Protein AF-A0A925AWD4-F1 (afdb_monomer_lite)

Sequence (273 aa):
MSVTLLASCVSRAAPPIGSGDPASQNVGNAQSVSSEDERYYNRALRLRERILDHATWMDSDSLACDPGALRIFSTDSASAARDSAAYDANALERLVIVRGVDNSLDSPQAHELFRLVLAWEADAARPSWDVKKDGAQRKAIAAGLSGKFMNPETRKCESLAPFDTIYAVLPPLTDFVAPRFANVTFVLAYGEEGLSRMRDAFFARTADSPASSLNYVRIRAAVVWRDLAVIAVNRPIDSRVAVSGQKSAGGAAYIFRYVRGEWRLLTITRTWG

Foldseek 3Di:
DDDDDDDDDDDDDDDDDDDDDPDDDDDPPPVVVVVVVVVLVVLLVVLLVLLQVQWDWDAPPPWVLFGWTAIDRPPPDDPVSVVSSLVSVVVNLVSLCVQFVPPDCQDPVNLQVVQQLQCQLVVNDFFWADHDVPDDIITHRDHHQQGWGQDPVVRDTHGNDHDLEAEEEDADYDPRDHDDDPRHHYDYAHPPVRVVVVVVVVCVVCVVPQPDKDWHKYFPDWTDDDQKIKTKIWTAIDGNDPDPDDGTSWIWIWMWGHDPNGIHTSDTSDITD

Structure (mmCIF, N/CA/C/O backbone):
data_AF-A0A925AWD4-F1
#
_entry.id   AF-A0A925AWD4-F1
#
loop_
_atom_site.group_PDB
_atom_site.id
_atom_site.type_symbol
_atom_site.label_atom_id
_atom_site.label_alt_id
_atom_site.label_comp_id
_atom_site.label_asym_id
_atom_site.label_entity_id
_atom_site.label_seq_id
_atom_site.pdbx_PDB_ins_code
_atom_site.Cartn_x
_atom_site.Cartn_y
_atom_site.Cartn_z
_atom_site.occupancy
_atom_site.B_iso_or_equiv
_atom_site.auth_seq_id
_atom_site.auth_comp_id
_atom_site.auth_asym_id
_atom_site.auth_atom_id
_atom_site.pdbx_PDB_model_num
ATOM 1 N N . MET A 1 1 ? -58.316 -76.972 21.907 1.00 33.53 1 MET A N 1
ATOM 2 C CA . MET A 1 1 ? -57.219 -77.943 22.106 1.00 33.53 1 MET A CA 1
ATOM 3 C C . MET A 1 1 ? -55.979 -77.115 22.429 1.00 33.53 1 MET A C 1
ATOM 5 O O . MET A 1 1 ? -55.604 -76.323 21.583 1.00 33.53 1 MET A O 1
ATOM 9 N N . SER A 1 2 ? -55.606 -76.957 23.705 1.00 32.62 2 SER A N 1
ATOM 10 C CA . SER A 1 2 ? -54.739 -77.864 24.504 1.00 32.62 2 SER A CA 1
ATOM 11 C C . SER A 1 2 ? -53.249 -77.513 24.308 1.00 32.62 2 SER A C 1
ATOM 13 O O . SER A 1 2 ? -52.845 -77.417 23.160 1.00 32.62 2 SER A O 1
ATOM 15 N N . VAL A 1 3 ? -52.377 -77.322 25.316 1.00 30.81 3 VAL A N 1
ATOM 16 C CA . VAL A 1 3 ? -52.473 -77.372 26.801 1.00 30.81 3 VAL A CA 1
ATOM 17 C C . VAL A 1 3 ? -51.409 -76.428 27.441 1.00 30.81 3 VAL A C 1
ATOM 19 O O . VAL A 1 3 ? -50.463 -76.014 26.779 1.00 30.81 3 VAL A O 1
ATOM 22 N N . THR A 1 4 ? -51.607 -76.079 28.719 1.00 35.12 4 THR A N 1
ATOM 23 C CA . THR A 1 4 ? -50.910 -75.103 29.600 1.00 35.12 4 THR A CA 1
ATOM 24 C C . THR A 1 4 ? -49.559 -75.544 30.212 1.00 35.12 4 THR A C 1
ATOM 26 O O . THR A 1 4 ? -49.392 -76.737 30.432 1.00 35.12 4 THR A O 1
ATOM 29 N N . LEU A 1 5 ? -48.685 -74.582 30.602 1.00 32.19 5 LEU A N 1
ATOM 30 C CA . LEU A 1 5 ? -47.806 -74.494 31.821 1.00 32.19 5 LEU A CA 1
ATOM 31 C C . LEU A 1 5 ? -46.943 -73.193 31.708 1.00 32.19 5 LEU A C 1
ATOM 33 O O . LEU A 1 5 ? -46.312 -73.015 30.674 1.00 32.19 5 LEU A O 1
ATOM 37 N N . LEU A 1 6 ? -46.990 -72.133 32.549 1.00 34.06 6 LEU A N 1
ATOM 38 C CA . LEU A 1 6 ? -46.717 -71.945 34.004 1.00 34.06 6 LEU A CA 1
ATOM 39 C C . LEU A 1 6 ? -45.295 -72.384 34.432 1.00 34.06 6 LEU A C 1
ATOM 41 O O . LEU A 1 6 ? -44.904 -73.485 34.075 1.00 34.06 6 LEU A O 1
ATOM 45 N N . ALA A 1 7 ? -44.487 -71.673 35.241 1.00 33.75 7 ALA A N 1
ATOM 46 C CA . ALA A 1 7 ? -44.431 -70.295 35.794 1.00 33.75 7 ALA A CA 1
ATOM 47 C C . ALA A 1 7 ? -42.953 -70.044 36.264 1.00 33.75 7 ALA A C 1
ATOM 49 O O . ALA A 1 7 ? -42.177 -70.995 36.305 1.00 33.75 7 ALA A O 1
ATOM 50 N N . SER A 1 8 ? -42.437 -68.839 36.564 1.00 31.34 8 SER A N 1
ATOM 51 C CA . SER A 1 8 ? -42.566 -68.141 37.868 1.00 31.34 8 SER A CA 1
ATOM 52 C C . SER A 1 8 ? -41.642 -66.904 37.948 1.00 31.34 8 SER A C 1
ATOM 54 O O . SER A 1 8 ? -40.625 -66.840 37.262 1.00 31.34 8 SER A O 1
ATOM 56 N N . CYS A 1 9 ? -41.955 -65.953 38.838 1.00 32.97 9 CYS A N 1
ATOM 57 C CA . CYS A 1 9 ? -41.206 -64.703 39.061 1.00 32.97 9 CYS A CA 1
ATOM 58 C C . CYS A 1 9 ? -40.260 -64.764 40.278 1.00 32.97 9 CYS A C 1
ATOM 60 O O . CYS A 1 9 ? -40.585 -65.427 41.260 1.00 32.97 9 CYS A O 1
ATOM 62 N N . VAL A 1 10 ? -39.206 -63.931 40.300 1.00 35.91 10 VAL A N 1
ATOM 63 C CA . VAL A 1 10 ? -38.635 -63.362 41.544 1.00 35.91 10 VAL A CA 1
ATOM 64 C C . VAL A 1 10 ? -38.230 -61.902 41.306 1.00 35.91 10 VAL A C 1
ATOM 66 O O . VAL A 1 10 ? -37.475 -61.604 40.386 1.00 35.91 10 VAL A O 1
ATOM 69 N N . SER A 1 11 ? -38.694 -60.993 42.166 1.00 35.81 11 SER A N 1
ATOM 70 C CA . SER A 1 11 ? -38.227 -59.600 42.250 1.00 35.81 11 SER A CA 1
ATOM 71 C C . SER A 1 11 ? -37.357 -59.410 43.493 1.00 35.81 11 SER A C 1
ATOM 73 O O . SER A 1 11 ? -37.686 -59.965 44.544 1.00 35.81 11 SER A O 1
ATOM 75 N N . ARG A 1 12 ? -36.316 -58.561 43.441 1.00 33.28 12 ARG A N 1
ATOM 76 C CA . ARG A 1 12 ? -35.721 -58.007 44.672 1.00 33.28 12 ARG A CA 1
ATOM 77 C C . ARG A 1 12 ? -35.013 -56.653 44.492 1.00 33.28 12 ARG A C 1
ATOM 79 O O . ARG A 1 12 ? -33.989 -56.571 43.836 1.00 33.28 12 ARG A O 1
ATOM 86 N N . ALA A 1 13 ? -35.608 -55.644 45.133 1.00 33.62 13 ALA A N 1
ATOM 87 C CA . ALA A 1 13 ? -35.031 -54.485 45.833 1.00 33.62 13 ALA A CA 1
ATOM 88 C C . ALA A 1 13 ? -33.790 -53.724 45.292 1.00 33.62 13 ALA A C 1
ATOM 90 O O . ALA A 1 13 ? -32.687 -54.251 45.217 1.00 33.62 13 ALA A O 1
ATOM 91 N N . ALA A 1 14 ? -33.972 -52.406 45.142 1.00 34.38 14 ALA A N 1
ATOM 92 C CA . ALA A 1 14 ? -32.969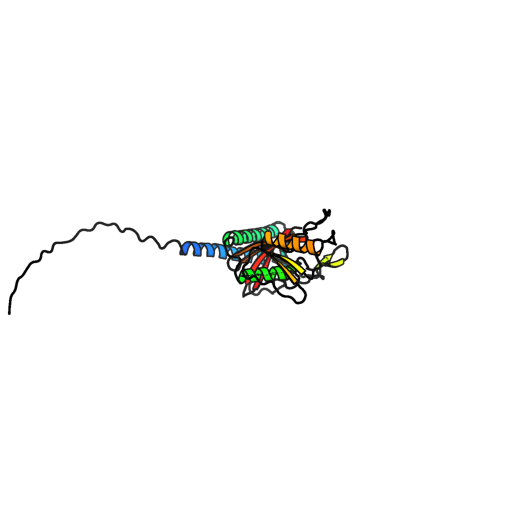 -51.360 45.413 1.00 34.38 14 ALA A CA 1
ATOM 93 C C . ALA A 1 14 ? -33.088 -50.900 46.900 1.00 34.38 14 ALA A C 1
ATOM 95 O O . ALA A 1 14 ? -34.014 -51.378 47.567 1.00 34.38 14 ALA A O 1
ATOM 96 N N . PRO A 1 15 ? -32.286 -49.945 47.439 1.00 52.81 15 PRO A N 1
ATOM 97 C CA . PRO A 1 15 ? -31.157 -49.186 46.869 1.00 52.81 15 PRO A CA 1
ATOM 98 C C . PRO A 1 15 ? -29.855 -49.516 47.682 1.00 52.81 15 PRO A C 1
ATOM 100 O O . PRO A 1 15 ? -29.680 -50.721 47.862 1.00 52.81 15 PRO A O 1
ATOM 103 N N . PRO A 1 16 ? -28.935 -48.634 48.187 1.00 43.00 16 PRO A N 1
ATOM 104 C CA . PRO A 1 16 ? -28.851 -47.162 48.255 1.00 43.00 16 PRO A CA 1
ATOM 105 C C . PRO A 1 16 ? -27.742 -46.481 47.410 1.00 43.00 16 PRO A C 1
ATOM 107 O O . PRO A 1 16 ? -26.702 -47.045 47.097 1.00 43.00 16 PRO A O 1
ATOM 110 N N . ILE A 1 17 ? -28.010 -45.204 47.123 1.00 43.88 17 ILE A N 1
ATOM 111 C CA . ILE A 1 17 ? -27.143 -44.036 46.856 1.00 43.88 17 ILE A CA 1
ATOM 112 C C . ILE A 1 17 ? -25.619 -44.220 47.060 1.00 43.88 17 ILE A C 1
ATOM 114 O O . ILE A 1 17 ? -25.147 -44.379 48.185 1.00 43.88 17 ILE A O 1
ATOM 118 N N . GLY A 1 18 ? -24.853 -43.997 45.984 1.00 32.88 18 GLY A N 1
ATOM 119 C CA . GLY A 1 18 ? -23.426 -43.652 46.006 1.00 32.88 18 GLY A CA 1
ATOM 120 C C . GLY A 1 18 ? -23.149 -42.545 44.982 1.00 32.88 18 GLY A C 1
ATOM 121 O O . GLY A 1 18 ? -23.384 -42.732 43.792 1.00 32.88 18 GLY A O 1
ATOM 122 N N . SER A 1 19 ? -22.723 -41.371 45.445 1.00 45.41 19 SER A N 1
ATOM 123 C CA . SER A 1 19 ? -22.556 -40.153 44.637 1.00 45.41 19 SER A CA 1
ATOM 124 C C . SER A 1 19 ? -21.287 -40.165 43.777 1.00 45.41 19 SER A C 1
ATOM 126 O O . SER A 1 19 ? -20.200 -40.376 44.315 1.00 45.41 19 SER A O 1
ATOM 128 N N . GLY A 1 20 ? -21.401 -39.833 42.486 1.00 31.09 20 GLY A N 1
ATOM 129 C CA . GLY A 1 20 ? -20.243 -39.646 41.606 1.00 31.09 20 GLY A CA 1
ATOM 130 C C . GLY A 1 20 ? -20.602 -39.470 40.130 1.00 31.09 20 GLY A C 1
ATOM 131 O O . GLY A 1 20 ? -20.449 -40.409 39.357 1.00 31.09 20 GLY A O 1
ATOM 132 N N . ASP A 1 21 ? -21.045 -38.272 39.734 1.00 37.91 21 ASP A N 1
ATOM 133 C CA . ASP A 1 21 ? -21.173 -37.896 38.318 1.00 37.91 21 ASP A CA 1
ATOM 134 C C . ASP A 1 21 ? -19.789 -37.783 37.647 1.00 37.91 21 ASP A C 1
ATOM 136 O O . ASP A 1 21 ? -18.984 -36.938 38.059 1.00 37.91 21 ASP A O 1
ATOM 140 N N . PRO A 1 22 ? -19.505 -38.518 36.555 1.00 42.84 22 PRO A N 1
ATOM 141 C CA . PRO A 1 22 ? -18.409 -38.190 35.657 1.00 42.84 22 PRO A CA 1
ATOM 142 C C . PRO A 1 22 ? -18.848 -37.078 34.691 1.00 42.84 22 PRO A C 1
ATOM 144 O O . PRO A 1 22 ? -19.224 -37.317 33.548 1.00 42.84 22 PRO A O 1
ATOM 147 N N . ALA A 1 23 ? -18.793 -35.853 35.212 1.00 39.28 23 ALA A N 1
ATOM 148 C CA . ALA A 1 23 ? -18.549 -34.586 34.523 1.00 39.28 23 ALA A CA 1
ATOM 149 C C . ALA A 1 23 ? -18.885 -34.467 33.016 1.00 39.28 23 ALA A C 1
ATOM 151 O O . ALA A 1 23 ? -18.133 -34.888 32.136 1.00 39.28 23 ALA A O 1
ATOM 152 N N . SER A 1 24 ? -19.896 -33.643 32.728 1.00 47.94 24 SER A N 1
ATOM 153 C CA . SER A 1 24 ? -19.993 -32.879 31.480 1.00 47.94 24 SER A CA 1
ATOM 154 C C . SER A 1 24 ? -18.718 -32.061 31.218 1.00 47.94 24 SER A C 1
ATOM 156 O O . SER A 1 24 ? -18.548 -30.987 31.795 1.00 47.94 24 SER A O 1
ATOM 158 N N . GLN A 1 25 ? -17.850 -32.507 30.306 1.00 47.56 25 GLN A N 1
ATOM 159 C CA . GLN A 1 25 ? -16.756 -31.690 29.762 1.00 47.56 25 GLN A CA 1
ATOM 160 C C . GLN A 1 25 ? -16.545 -31.936 28.263 1.00 47.56 25 GLN A C 1
ATOM 162 O O . GLN A 1 25 ? -15.763 -32.795 27.874 1.00 47.56 25 GLN A O 1
ATOM 167 N N . ASN A 1 26 ? -17.228 -31.146 27.422 1.00 42.12 26 ASN A N 1
ATOM 168 C CA . ASN A 1 26 ? -16.705 -30.687 26.121 1.00 42.12 26 ASN A CA 1
ATOM 169 C C . ASN A 1 26 ? -17.575 -29.574 25.494 1.00 42.12 26 ASN A C 1
ATOM 171 O O . ASN A 1 26 ? -18.016 -29.651 24.351 1.00 42.12 26 ASN A O 1
ATOM 175 N N . VAL A 1 27 ? -17.804 -28.494 26.251 1.00 45.19 27 VAL A N 1
ATOM 176 C CA . VAL A 1 27 ? -18.377 -27.232 25.743 1.00 45.19 27 VAL A CA 1
ATOM 177 C C . VAL A 1 27 ? -17.562 -26.075 26.337 1.00 45.19 27 VAL A C 1
ATOM 179 O O . VAL A 1 27 ? -17.967 -25.474 27.324 1.00 45.19 27 VAL A O 1
ATOM 182 N N . GLY A 1 28 ? -16.355 -25.830 25.803 1.00 45.84 28 GLY A N 1
ATOM 183 C CA . GLY A 1 28 ? -15.382 -24.932 26.460 1.00 45.84 28 GLY A CA 1
ATOM 184 C C . GLY A 1 28 ? -14.483 -24.055 25.576 1.00 45.84 28 GLY A C 1
ATOM 185 O O . GLY A 1 28 ? -14.036 -23.017 26.052 1.00 45.84 28 GLY A O 1
ATOM 186 N N . ASN A 1 29 ? -14.239 -24.399 24.302 1.00 46.12 29 ASN A N 1
ATOM 187 C CA . ASN A 1 29 ? -13.197 -23.723 23.498 1.00 46.12 29 ASN A CA 1
ATOM 188 C C . ASN A 1 29 ? -13.685 -22.832 22.339 1.00 46.12 29 ASN A C 1
ATOM 190 O O . ASN A 1 29 ? -12.883 -22.091 21.782 1.00 46.12 29 ASN A O 1
ATOM 194 N N . ALA A 1 30 ? -14.972 -22.846 21.975 1.00 46.06 30 ALA A N 1
ATOM 195 C CA . ALA A 1 30 ? -15.478 -21.988 20.890 1.00 46.06 30 ALA A CA 1
ATOM 196 C C . ALA A 1 30 ? -15.813 -20.551 21.350 1.00 46.06 30 ALA A C 1
ATOM 198 O O . ALA A 1 30 ? -15.594 -19.589 20.617 1.00 46.06 30 ALA A O 1
ATOM 199 N N . GLN A 1 31 ? -16.334 -20.389 22.573 1.00 50.59 31 GLN A N 1
ATOM 200 C CA . GLN A 1 31 ? -16.742 -19.080 23.110 1.00 50.59 31 GLN A CA 1
ATOM 201 C C . GLN A 1 31 ? -15.561 -18.231 23.610 1.00 50.59 31 GLN A C 1
ATOM 203 O O . GLN A 1 31 ? -15.617 -17.003 23.556 1.00 50.59 31 GLN A O 1
ATOM 208 N N . SER A 1 32 ? -14.480 -18.858 24.082 1.00 56.88 32 SER A N 1
ATOM 209 C CA . SER A 1 32 ? -13.293 -18.150 24.575 1.00 56.88 32 SER A CA 1
ATOM 210 C C . SER A 1 32 ? -12.604 -17.366 23.454 1.00 56.88 32 SER A C 1
ATOM 212 O O . SER A 1 32 ? -12.431 -16.152 23.587 1.00 56.88 32 SER A O 1
ATOM 214 N N . VAL A 1 33 ? -12.319 -18.027 22.326 1.00 61.06 33 VAL A N 1
ATOM 215 C CA . VAL A 1 33 ? -11.658 -17.436 21.149 1.00 61.06 33 VAL A CA 1
ATOM 216 C C . VAL A 1 33 ? -12.462 -16.268 20.569 1.00 61.06 33 VAL A C 1
ATOM 218 O O . VAL A 1 33 ? -11.882 -15.222 20.276 1.00 61.06 33 VAL A O 1
ATOM 221 N N . SER A 1 34 ? -13.794 -16.382 20.466 1.00 68.81 34 SER A N 1
ATOM 222 C CA . SER A 1 34 ? -14.630 -15.277 19.970 1.00 68.81 34 SER A CA 1
ATOM 223 C C . SER A 1 34 ? -14.634 -14.075 20.922 1.00 68.81 34 SER A C 1
ATOM 225 O O . SER A 1 34 ? -14.499 -12.938 20.472 1.00 68.81 34 SER A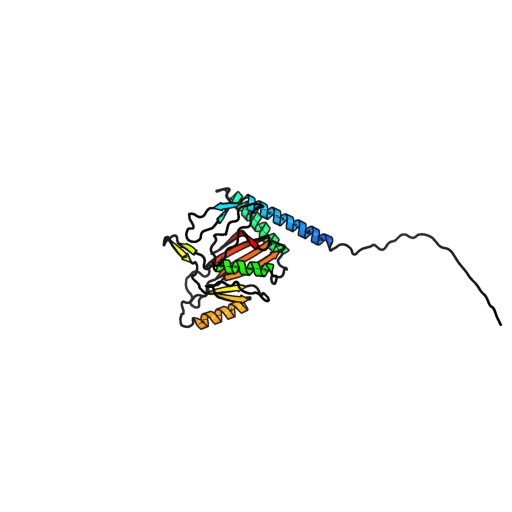 O 1
ATOM 227 N N . SER A 1 35 ? -14.691 -14.306 22.241 1.00 80.62 35 SER A N 1
ATOM 228 C CA . SER A 1 35 ? -14.620 -13.235 23.247 1.00 80.62 35 SER A CA 1
ATOM 229 C C . SER A 1 35 ? -13.274 -12.502 23.264 1.00 80.62 35 SER A C 1
ATOM 231 O O . SER A 1 35 ? -13.193 -11.341 23.669 1.00 80.62 35 SER A O 1
ATOM 233 N N . GLU A 1 36 ? -12.191 -13.188 22.900 1.00 88.38 36 GLU A N 1
ATOM 234 C CA . GLU A 1 36 ? -10.838 -12.642 22.894 1.00 88.38 36 GLU A CA 1
ATOM 235 C C . GLU A 1 36 ? -10.554 -11.879 21.599 1.00 88.38 36 GLU A C 1
ATOM 237 O O . GLU A 1 36 ? -10.103 -10.733 21.655 1.00 88.38 36 GLU A O 1
ATOM 242 N N . ASP A 1 37 ? -10.899 -12.454 20.443 1.00 89.19 37 ASP A N 1
ATOM 243 C CA . ASP A 1 37 ? -10.780 -11.766 19.156 1.00 89.19 37 ASP A CA 1
ATOM 244 C C . ASP A 1 37 ? -11.628 -10.485 19.131 1.00 89.19 37 ASP A C 1
ATOM 246 O O . ASP A 1 37 ? -11.164 -9.444 18.671 1.00 89.19 37 ASP A O 1
ATOM 250 N N . GLU A 1 38 ? -12.818 -10.508 19.739 1.00 94.56 38 GLU A N 1
ATOM 251 C CA . GLU A 1 38 ? -13.656 -9.318 19.887 1.00 94.56 38 GLU A CA 1
ATOM 252 C C . GLU A 1 38 ? -13.052 -8.280 20.851 1.00 94.56 38 GLU A C 1
ATOM 254 O O . GLU A 1 38 ? -13.100 -7.076 20.583 1.00 94.56 38 GLU A O 1
ATOM 259 N N . ARG A 1 39 ? -12.396 -8.700 21.943 1.00 95.69 39 ARG A N 1
ATOM 260 C CA . ARG A 1 39 ? -11.648 -7.781 22.826 1.00 95.69 39 ARG A CA 1
ATOM 261 C C . ARG A 1 39 ? -10.486 -7.108 22.093 1.00 95.69 39 ARG A C 1
ATOM 263 O O . ARG A 1 39 ? -10.284 -5.898 22.260 1.00 95.69 39 ARG A O 1
ATOM 270 N N . TYR A 1 40 ? -9.751 -7.854 21.268 1.00 96.88 40 TYR A N 1
ATOM 271 C CA . TYR A 1 40 ? -8.694 -7.304 20.421 1.00 96.88 40 TYR A CA 1
ATOM 272 C C . TYR A 1 40 ? -9.248 -6.382 19.338 1.00 96.88 40 TYR A C 1
ATOM 274 O O . TYR A 1 40 ? -8.709 -5.295 19.138 1.00 96.88 40 TYR A O 1
ATOM 282 N N . TYR A 1 41 ? -10.350 -6.745 18.689 1.00 97.38 41 TYR A N 1
ATOM 283 C CA . TYR A 1 41 ? -10.968 -5.909 17.666 1.00 97.38 41 TYR A CA 1
ATOM 284 C C . TYR A 1 41 ? -11.455 -4.569 18.235 1.00 97.38 41 TYR A C 1
ATOM 286 O O . TYR A 1 41 ? -11.116 -3.504 17.719 1.00 97.38 41 TYR A O 1
ATOM 294 N N . ASN A 1 42 ? -12.112 -4.586 19.396 1.00 97.12 42 ASN A N 1
ATOM 295 C CA . ASN A 1 42 ? -12.484 -3.359 20.102 1.00 97.12 42 ASN A CA 1
ATOM 296 C C . ASN A 1 42 ? -11.264 -2.528 20.547 1.00 97.12 42 ASN A C 1
ATOM 298 O O . ASN A 1 42 ? -11.343 -1.300 20.612 1.00 97.12 42 ASN A O 1
ATOM 302 N N . ARG A 1 43 ? -10.109 -3.154 20.825 1.00 97.56 43 ARG A N 1
ATOM 303 C CA . ARG A 1 43 ? -8.840 -2.428 21.031 1.00 97.56 43 ARG A CA 1
ATOM 304 C C . ARG A 1 43 ? -8.350 -1.777 19.734 1.00 97.56 43 ARG A C 1
ATOM 306 O O . ARG A 1 43 ? -7.909 -0.632 19.795 1.00 97.56 43 ARG A O 1
ATOM 313 N N . ALA A 1 44 ? -8.447 -2.461 18.595 1.00 97.81 44 ALA A N 1
ATOM 314 C CA . ALA A 1 44 ? -8.071 -1.927 17.288 1.00 97.81 44 ALA A CA 1
ATOM 315 C C . ALA A 1 44 ? -8.928 -0.711 16.896 1.00 97.81 44 ALA A C 1
ATOM 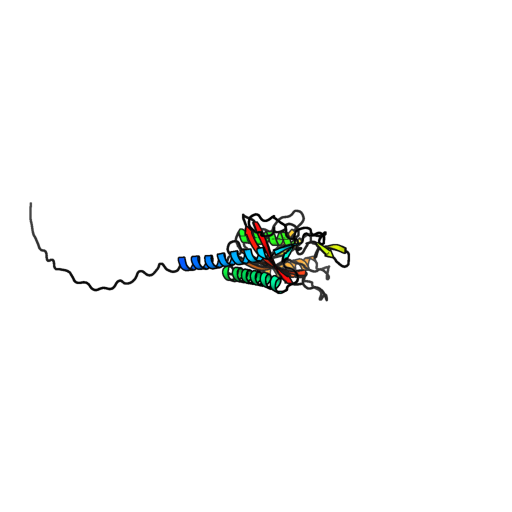317 O O . ALA A 1 44 ? -8.387 0.319 16.501 1.00 97.81 44 ALA A O 1
ATOM 318 N N . LEU A 1 45 ? -10.246 -0.776 17.117 1.00 96.94 45 LEU A N 1
ATOM 319 C CA . LEU A 1 45 ? -11.150 0.357 16.897 1.00 96.94 45 LEU A CA 1
ATOM 320 C C . LEU A 1 45 ? -10.830 1.552 17.813 1.00 96.94 45 LEU A C 1
ATOM 322 O O . LEU A 1 45 ? -10.815 2.685 17.342 1.00 96.94 45 LEU A O 1
ATOM 326 N N . ARG A 1 46 ? -10.487 1.326 19.091 1.00 96.62 46 ARG A N 1
ATOM 327 C CA . ARG A 1 46 ? -10.034 2.411 19.989 1.00 96.62 46 ARG A CA 1
ATOM 328 C C . ARG A 1 46 ? -8.704 3.037 19.556 1.00 96.62 46 ARG A C 1
ATOM 330 O O . ARG A 1 46 ? -8.551 4.246 19.679 1.00 96.62 46 ARG A O 1
ATOM 337 N N . LEU A 1 47 ? -7.755 2.238 19.061 1.00 96.31 47 LEU A N 1
ATOM 338 C CA . LEU A 1 47 ? -6.492 2.738 18.500 1.00 96.31 47 LEU A CA 1
ATOM 339 C C . LEU A 1 47 ? -6.749 3.603 17.259 1.00 96.31 47 LEU A C 1
ATOM 341 O O . LEU A 1 47 ? -6.221 4.706 17.157 1.00 96.31 47 LEU A O 1
ATOM 345 N N . ARG A 1 48 ? -7.616 3.135 16.354 1.00 95.31 48 ARG A N 1
ATOM 346 C CA . ARG A 1 48 ? -8.059 3.884 15.174 1.00 95.31 48 ARG A CA 1
ATOM 347 C C . ARG A 1 48 ? -8.666 5.239 15.543 1.00 95.31 48 ARG A C 1
ATOM 349 O O . ARG A 1 48 ? -8.275 6.234 14.943 1.00 95.31 48 ARG A O 1
ATOM 356 N N . GLU A 1 49 ? -9.607 5.289 16.489 1.00 93.62 49 GLU A N 1
ATOM 357 C CA . GLU A 1 49 ? -10.217 6.567 16.892 1.00 93.62 49 GLU A CA 1
ATOM 358 C C . GLU A 1 49 ? -9.162 7.549 17.415 1.00 93.62 49 GLU A C 1
ATOM 360 O O . GLU A 1 49 ? -9.134 8.676 16.933 1.00 93.62 49 GLU A O 1
ATOM 365 N N . ARG A 1 50 ? -8.209 7.112 18.255 1.00 91.56 50 ARG A N 1
ATOM 366 C CA . ARG A 1 50 ? -7.121 7.989 18.732 1.00 91.56 50 ARG A CA 1
ATOM 367 C C . ARG A 1 50 ? -6.196 8.486 17.620 1.00 91.56 50 ARG A C 1
ATOM 369 O O . ARG A 1 50 ? -5.841 9.661 17.599 1.00 91.56 50 ARG A O 1
ATOM 376 N N . ILE A 1 51 ? -5.855 7.638 16.647 1.00 90.31 51 ILE A N 1
ATOM 377 C CA . ILE A 1 51 ? -5.110 8.065 15.446 1.00 90.31 51 ILE A CA 1
ATOM 378 C C . ILE A 1 51 ? -5.883 9.171 14.703 1.00 90.31 51 ILE A C 1
ATOM 380 O O . ILE A 1 51 ? -5.277 10.125 14.222 1.00 90.31 51 ILE A O 1
ATOM 384 N N . LEU A 1 52 ? -7.216 9.072 14.634 1.00 90.12 52 LEU A N 1
ATOM 385 C CA . LEU A 1 52 ? -8.087 10.080 14.020 1.00 90.12 52 LEU A CA 1
ATOM 386 C C . LEU A 1 52 ? -8.373 11.297 14.923 1.00 90.12 52 LEU A C 1
ATOM 388 O O . LEU A 1 52 ? -8.742 12.342 14.395 1.00 90.12 52 LEU A O 1
ATOM 392 N N . ASP A 1 53 ? -8.230 11.190 16.247 1.00 87.44 53 ASP A N 1
ATOM 393 C CA . ASP A 1 53 ? -8.288 12.310 17.200 1.00 87.44 53 ASP A CA 1
ATOM 394 C C . ASP A 1 53 ? -7.069 13.230 17.059 1.00 87.44 53 ASP A C 1
ATOM 396 O O . ASP A 1 53 ? -7.203 14.449 17.127 1.00 87.44 53 ASP A O 1
ATOM 400 N N . HIS A 1 54 ? -5.886 12.652 16.832 1.00 81.44 54 HIS A N 1
ATOM 401 C CA . HIS A 1 54 ? -4.633 13.396 16.676 1.00 81.44 54 HIS A CA 1
ATOM 402 C C . HIS A 1 54 ? -4.375 13.898 15.244 1.00 81.44 54 HIS A C 1
ATOM 404 O O . HIS A 1 54 ? -3.430 14.656 15.020 1.00 81.44 54 HIS A O 1
ATOM 410 N N . ALA A 1 55 ? -5.172 13.464 14.264 1.00 79.25 55 ALA A N 1
ATOM 411 C CA . ALA A 1 55 ? -4.994 13.798 12.855 1.00 79.25 55 ALA A CA 1
ATOM 412 C C . ALA A 1 55 ? -5.697 15.107 12.454 1.00 79.25 55 ALA A C 1
ATOM 414 O O . ALA A 1 55 ? -6.861 15.335 12.778 1.00 79.25 55 ALA A O 1
ATOM 415 N N . THR A 1 56 ? -5.025 15.904 11.624 1.00 79.00 56 THR A N 1
ATOM 416 C CA . THR A 1 56 ? -5.622 16.993 10.841 1.00 79.00 56 THR A CA 1
ATOM 417 C C . THR A 1 56 ? -5.358 16.800 9.349 1.00 79.00 56 THR A C 1
ATOM 419 O O . THR A 1 56 ? -4.748 15.825 8.900 1.00 79.00 56 THR A O 1
ATOM 422 N N . TRP A 1 57 ? -5.799 17.789 8.587 1.00 79.44 57 TRP A N 1
ATOM 423 C CA . TRP A 1 57 ? -5.521 17.970 7.180 1.00 79.44 57 TRP A CA 1
ATOM 424 C C . TRP A 1 57 ? -4.554 19.126 6.982 1.00 79.44 57 TRP A C 1
ATOM 426 O O . TRP A 1 57 ? -4.747 20.204 7.538 1.00 79.44 57 TRP A O 1
ATOM 436 N N . MET A 1 58 ? -3.539 18.894 6.157 1.00 74.19 58 MET A N 1
ATOM 437 C CA . MET A 1 58 ? -2.841 19.963 5.461 1.00 74.19 58 MET A CA 1
ATOM 438 C C . MET A 1 58 ? -3.426 20.028 4.051 1.00 74.19 58 MET A C 1
ATOM 440 O O . MET A 1 58 ? -3.288 19.072 3.277 1.00 74.19 58 MET A O 1
ATOM 444 N N . ASP A 1 59 ? -4.127 21.122 3.759 1.00 62.72 59 ASP A N 1
ATOM 445 C CA . ASP A 1 59 ? -4.634 21.419 2.421 1.00 62.72 59 ASP A CA 1
ATOM 446 C C . ASP A 1 59 ? -3.487 21.923 1.524 1.00 62.72 59 ASP A C 1
ATOM 448 O O . ASP A 1 59 ? -2.490 22.475 1.997 1.00 62.72 59 ASP A O 1
ATOM 452 N N . SER A 1 60 ? -3.550 21.576 0.238 1.00 53.78 60 SER A N 1
ATOM 453 C CA . SER A 1 60 ? -2.348 21.225 -0.528 1.00 53.78 60 SER A CA 1
ATOM 454 C C . SER A 1 60 ? -1.824 22.302 -1.483 1.00 53.78 60 SER A C 1
ATOM 456 O O . SER A 1 60 ? -1.299 21.966 -2.547 1.00 53.78 60 SER A O 1
ATOM 458 N N . ASP A 1 61 ? -1.921 23.579 -1.119 1.00 48.25 61 ASP A N 1
ATOM 459 C CA . ASP A 1 61 ? -1.462 24.705 -1.956 1.00 48.25 61 ASP A CA 1
ATOM 460 C C . ASP A 1 61 ? 0.045 24.616 -2.296 1.00 48.25 61 ASP A C 1
ATOM 462 O O . ASP A 1 61 ? 0.511 25.149 -3.302 1.00 48.25 61 ASP A O 1
ATOM 466 N N . SER A 1 62 ? 0.813 23.875 -1.489 1.00 51.88 62 SER A N 1
ATOM 467 C CA . SER A 1 62 ? 2.237 23.569 -1.684 1.00 51.88 62 SER A CA 1
ATOM 468 C C . SER A 1 62 ? 2.534 22.349 -2.577 1.00 51.88 62 SER A C 1
ATOM 470 O O . SER A 1 62 ? 3.698 22.096 -2.886 1.00 51.88 62 SER A O 1
ATOM 472 N N . LEU A 1 63 ? 1.519 21.587 -3.004 1.00 59.56 63 LEU A N 1
ATOM 473 C CA . LEU A 1 63 ? 1.655 20.289 -3.689 1.00 59.56 63 LEU A CA 1
ATOM 474 C C . LEU A 1 63 ? 0.946 20.291 -5.057 1.00 59.56 63 LEU A C 1
ATOM 476 O O . LEU A 1 63 ? 0.337 19.306 -5.460 1.00 59.56 63 LEU A O 1
ATOM 480 N N . ALA A 1 64 ? 1.053 21.398 -5.799 1.00 64.06 64 ALA A N 1
ATOM 481 C CA . ALA A 1 64 ? 0.358 21.645 -7.073 1.00 64.06 64 ALA A CA 1
ATOM 482 C C . ALA A 1 64 ? 0.523 20.555 -8.160 1.00 64.06 64 ALA A C 1
ATOM 484 O O . ALA A 1 64 ? -0.283 20.475 -9.084 1.00 64.06 64 ALA A O 1
ATOM 485 N N . CYS A 1 65 ? 1.561 19.724 -8.061 1.00 73.81 65 CYS A N 1
ATOM 486 C CA . CYS A 1 65 ? 1.819 18.610 -8.972 1.00 73.81 65 CYS A CA 1
ATOM 487 C C . CYS A 1 65 ? 0.927 17.392 -8.735 1.00 73.81 65 CYS A C 1
ATOM 489 O O . CYS A 1 65 ? 0.737 16.594 -9.654 1.00 73.81 65 CYS A O 1
ATOM 491 N N . ASP A 1 66 ? 0.424 17.251 -7.510 1.00 71.94 66 ASP A N 1
ATOM 492 C CA . ASP A 1 66 ? -0.362 16.115 -7.069 1.00 71.94 66 ASP A CA 1
ATOM 493 C C . ASP A 1 66 ? -1.363 16.534 -5.960 1.00 71.94 66 ASP A C 1
ATOM 495 O O . ASP A 1 66 ? -1.067 16.437 -4.765 1.00 71.94 66 ASP A O 1
ATOM 499 N N . PRO A 1 67 ? -2.543 17.072 -6.328 1.00 68.12 67 PRO A N 1
ATOM 500 C CA . PRO A 1 67 ? -3.489 17.636 -5.369 1.00 68.12 67 PRO A CA 1
ATOM 501 C C . PRO A 1 67 ? -4.279 16.568 -4.592 1.00 68.12 67 PRO A C 1
ATOM 503 O O . PRO A 1 67 ? -4.645 15.512 -5.111 1.00 68.12 67 PRO A O 1
ATOM 506 N N . GLY A 1 68 ? -4.625 16.884 -3.341 1.00 73.19 68 GLY A N 1
ATOM 507 C CA . GLY A 1 68 ? -5.418 16.027 -2.452 1.00 73.19 68 GLY A CA 1
ATOM 508 C C . GLY A 1 68 ? -5.401 16.554 -1.014 1.00 73.19 68 GLY A C 1
ATOM 509 O O . GLY A 1 68 ? -5.219 17.746 -0.800 1.00 73.19 68 GLY A O 1
ATOM 510 N N . ALA A 1 69 ? -5.549 15.679 -0.013 1.00 75.56 69 ALA A N 1
ATOM 511 C CA . ALA A 1 69 ? -5.287 16.032 1.387 1.00 75.56 69 ALA A CA 1
ATOM 512 C C . ALA A 1 69 ? -4.135 15.200 1.973 1.00 75.56 69 ALA A C 1
ATOM 514 O O . ALA A 1 69 ? -4.153 13.965 1.885 1.00 75.56 69 ALA A O 1
ATOM 515 N N . LEU A 1 70 ? -3.160 15.849 2.618 1.00 76.25 70 LEU A N 1
ATOM 516 C CA . LEU A 1 70 ? -2.188 15.146 3.455 1.00 76.25 70 LEU A CA 1
ATOM 517 C C . LEU A 1 70 ? -2.756 15.043 4.869 1.00 76.25 70 LEU A C 1
ATOM 519 O O . LEU A 1 70 ? -3.113 16.052 5.479 1.00 76.25 70 LEU A O 1
ATOM 523 N N . ARG A 1 71 ? -2.813 13.822 5.404 1.00 78.25 71 ARG A N 1
ATOM 524 C CA . ARG A 1 71 ? -3.013 13.617 6.836 1.00 78.25 71 ARG A CA 1
ATOM 525 C C . ARG A 1 71 ? -1.703 13.921 7.552 1.00 78.25 71 ARG A C 1
ATOM 527 O O . ARG A 1 71 ? -0.744 13.164 7.419 1.00 78.25 71 ARG A O 1
ATOM 534 N N . ILE A 1 72 ? -1.685 15.011 8.306 1.00 72.00 72 ILE A N 1
ATOM 535 C CA . ILE A 1 72 ? -0.632 15.313 9.283 1.00 72.00 72 ILE A CA 1
ATOM 536 C C . ILE A 1 72 ? -1.236 15.214 10.688 1.00 72.00 72 ILE A C 1
ATOM 538 O O . ILE A 1 72 ? -2.453 15.113 10.833 1.00 72.00 72 ILE A O 1
ATOM 542 N N . PHE A 1 73 ? -0.414 15.237 11.732 1.00 69.31 73 PHE A N 1
ATOM 543 C CA . PHE A 1 73 ? -0.893 15.208 13.116 1.00 69.31 73 PHE A CA 1
ATOM 544 C C . PHE A 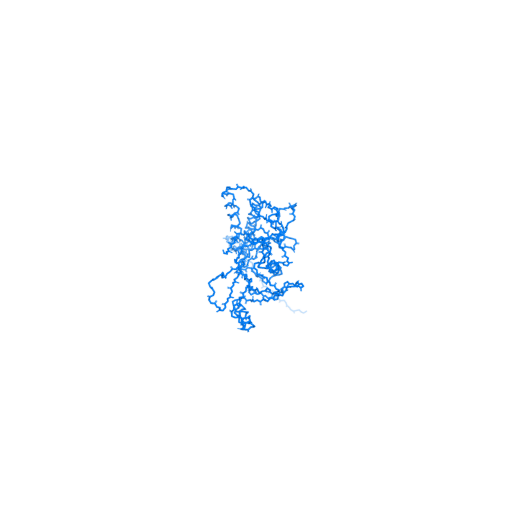1 73 ? -0.706 16.613 13.719 1.00 69.31 73 PHE A C 1
ATOM 546 O O . PHE A 1 73 ? 0.428 17.041 13.913 1.00 69.31 73 PHE A O 1
ATOM 553 N N . SER A 1 74 ? -1.813 17.351 13.906 1.00 47.38 74 SER A N 1
ATOM 554 C CA . SER A 1 74 ? -1.891 18.832 14.028 1.00 47.38 74 SER A CA 1
ATOM 555 C C . SER A 1 74 ? -1.318 19.447 15.284 1.00 47.38 74 SER A C 1
ATOM 557 O O . SER A 1 74 ? -1.137 20.659 15.328 1.00 47.38 74 SER A O 1
ATOM 559 N N . THR A 1 75 ? -1.199 18.687 16.365 1.00 48.19 75 THR A N 1
ATOM 560 C CA . THR A 1 75 ? -0.798 19.249 17.656 1.00 48.19 75 THR A CA 1
ATOM 561 C C . THR A 1 75 ? 0.695 19.548 17.594 1.00 48.19 75 THR A C 1
ATOM 563 O O . THR A 1 75 ? 1.533 18.696 17.894 1.00 48.19 75 THR A O 1
ATOM 566 N N . ASP A 1 76 ? 0.975 20.745 17.081 1.00 40.44 76 ASP A N 1
ATOM 567 C CA . ASP A 1 76 ? 2.208 21.113 16.403 1.00 40.44 76 ASP A CA 1
ATOM 568 C C . ASP A 1 76 ? 3.435 21.138 17.315 1.00 40.44 76 ASP A C 1
ATOM 570 O O . ASP A 1 76 ? 3.374 21.431 18.510 1.00 40.44 76 ASP A O 1
ATOM 574 N N . SER A 1 77 ? 4.593 20.916 16.690 1.00 46.25 77 SER A N 1
ATOM 575 C CA . SER A 1 77 ? 5.956 21.021 17.236 1.00 46.25 77 SER A CA 1
ATOM 576 C C . SER A 1 77 ? 6.357 20.050 18.361 1.00 46.25 77 SER A C 1
ATOM 578 O O . SER A 1 77 ? 7.471 19.519 18.305 1.00 46.25 77 SER A O 1
ATOM 580 N N . ALA A 1 78 ? 5.489 19.715 19.319 1.00 52.00 78 ALA A N 1
ATOM 581 C CA . ALA A 1 78 ? 5.826 18.785 20.398 1.00 52.00 78 ALA A CA 1
ATOM 582 C C . ALA A 1 78 ? 6.100 17.370 19.850 1.00 52.00 78 ALA A C 1
ATOM 584 O O . ALA A 1 78 ? 5.265 16.784 19.156 1.00 52.00 78 ALA A O 1
ATOM 585 N N . SER A 1 79 ? 7.269 16.796 20.161 1.00 61.91 79 SER A N 1
ATOM 586 C CA . SER A 1 79 ? 7.592 15.403 19.808 1.00 61.91 79 SER A CA 1
ATOM 587 C C . SER A 1 79 ? 6.542 14.444 20.370 1.00 61.91 79 SER A C 1
ATOM 589 O O . SER A 1 79 ? 5.948 13.685 19.613 1.00 61.91 79 SER A O 1
ATOM 591 N N . ALA A 1 80 ? 6.191 14.611 21.649 1.00 59.72 80 ALA A N 1
ATOM 592 C CA . ALA A 1 80 ? 5.284 13.742 22.399 1.00 59.72 80 ALA A CA 1
ATOM 593 C C . ALA A 1 80 ? 3.940 13.432 21.708 1.00 59.72 80 ALA A C 1
ATOM 595 O O . ALA A 1 80 ? 3.448 12.311 21.813 1.00 59.72 80 ALA A O 1
ATOM 596 N N . ALA A 1 81 ? 3.335 14.383 20.987 1.00 58.91 81 ALA A N 1
ATOM 597 C CA . ALA A 1 81 ? 2.062 14.137 20.307 1.00 58.91 81 ALA A CA 1
ATOM 598 C C . ALA A 1 81 ? 2.231 13.311 19.018 1.00 58.91 81 ALA A C 1
ATOM 600 O O . ALA A 1 81 ? 1.439 12.406 18.748 1.00 58.91 81 ALA A O 1
ATOM 601 N N . ARG A 1 82 ? 3.308 13.569 18.263 1.00 65.81 82 ARG A N 1
ATOM 602 C CA . ARG A 1 82 ? 3.712 12.745 17.112 1.00 65.81 82 ARG A CA 1
ATOM 603 C C . ARG A 1 82 ? 4.127 11.349 17.569 1.00 65.81 82 ARG A C 1
ATOM 605 O O . ARG A 1 82 ? 3.694 10.370 16.970 1.00 65.81 82 ARG A O 1
ATOM 612 N N . ASP A 1 83 ? 4.870 11.263 18.669 1.00 71.62 83 ASP A N 1
ATOM 613 C CA . ASP A 1 83 ? 5.282 10.010 19.300 1.00 71.62 83 ASP A CA 1
ATOM 614 C C . ASP A 1 83 ? 4.063 9.205 19.782 1.00 71.62 83 ASP A C 1
ATOM 616 O O . ASP A 1 83 ? 4.028 7.994 19.589 1.0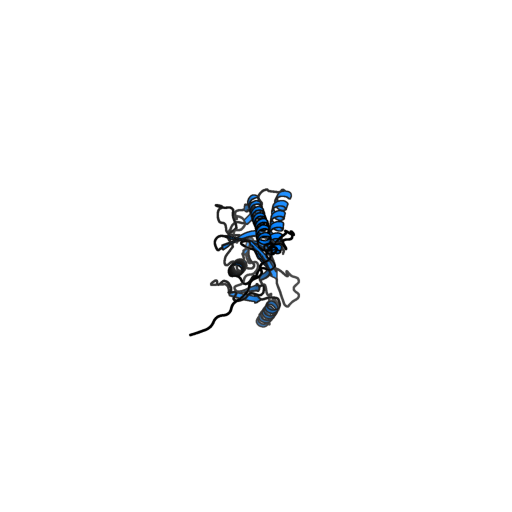0 71.62 83 ASP A O 1
ATOM 620 N N . SER A 1 84 ? 3.025 9.857 20.323 1.00 76.38 84 SER A N 1
ATOM 621 C CA . SER A 1 84 ? 1.764 9.212 20.726 1.00 76.38 84 SER A CA 1
ATOM 622 C C . SER A 1 84 ? 0.970 8.672 19.530 1.00 76.38 84 SER A C 1
ATOM 624 O O . SER A 1 84 ? 0.562 7.510 19.531 1.00 76.38 84 SER A O 1
ATOM 626 N N . ALA A 1 85 ? 0.793 9.469 18.470 1.00 78.81 85 ALA A N 1
ATOM 627 C CA . ALA A 1 85 ? 0.112 9.015 17.254 1.00 78.81 85 ALA A CA 1
ATOM 628 C C . ALA A 1 85 ? 0.888 7.884 16.549 1.00 78.81 85 ALA A C 1
ATOM 630 O O . ALA A 1 85 ? 0.294 6.899 16.106 1.00 78.81 85 ALA A O 1
ATOM 631 N N . ALA A 1 86 ? 2.221 7.977 16.504 1.00 82.75 86 ALA A N 1
ATOM 632 C CA . ALA A 1 86 ? 3.091 6.919 16.003 1.00 82.75 86 ALA A CA 1
ATOM 633 C C . ALA A 1 86 ? 3.058 5.673 16.903 1.00 82.75 86 ALA A C 1
ATOM 635 O O . ALA A 1 86 ? 3.079 4.554 16.392 1.00 82.75 86 ALA A O 1
ATOM 636 N N . TYR A 1 87 ? 2.977 5.824 18.227 1.00 88.44 87 TYR A N 1
ATOM 637 C CA . TYR A 1 87 ? 2.829 4.716 19.170 1.00 88.44 87 TYR A CA 1
ATOM 638 C C . TYR A 1 87 ? 1.515 3.964 18.938 1.00 88.44 87 TYR A C 1
ATOM 640 O O . TYR A 1 87 ? 1.537 2.742 18.790 1.00 88.44 87 TYR A O 1
ATOM 648 N N . ASP A 1 88 ? 0.392 4.676 18.823 1.00 92.50 88 ASP A N 1
ATOM 649 C CA . ASP A 1 88 ? -0.911 4.068 18.540 1.00 92.50 88 ASP A CA 1
ATOM 650 C C . ASP A 1 88 ? -0.954 3.412 17.154 1.00 92.50 88 ASP A C 1
ATOM 652 O O . ASP A 1 88 ? -1.451 2.292 17.021 1.00 92.50 88 ASP A O 1
ATOM 656 N N . ALA A 1 89 ? -0.361 4.042 16.136 1.00 91.81 89 ALA A N 1
ATOM 657 C CA . ALA A 1 89 ? -0.225 3.452 14.806 1.00 91.81 89 ALA A CA 1
ATOM 658 C C . ALA A 1 89 ? 0.630 2.171 14.825 1.00 91.81 89 ALA A C 1
ATOM 660 O O . ALA A 1 89 ? 0.212 1.151 14.282 1.00 91.81 89 ALA A O 1
ATOM 661 N N . ASN A 1 90 ? 1.778 2.171 15.512 1.00 92.56 90 ASN A N 1
ATOM 662 C CA . ASN A 1 90 ? 2.621 0.982 15.683 1.00 92.56 90 ASN A CA 1
ATOM 663 C C . ASN A 1 90 ? 1.921 -0.118 16.503 1.00 92.56 90 ASN A C 1
ATOM 665 O O . ASN A 1 90 ? 2.086 -1.305 16.217 1.00 92.56 90 ASN A O 1
ATOM 669 N N . ALA A 1 91 ? 1.140 0.248 17.523 1.00 95.19 91 ALA A N 1
ATOM 670 C CA . ALA A 1 91 ? 0.365 -0.696 18.321 1.00 95.19 91 ALA A CA 1
ATOM 671 C C . ALA A 1 91 ? -0.783 -1.323 17.512 1.00 95.19 91 ALA A C 1
ATOM 673 O O . ALA A 1 91 ? -1.050 -2.515 17.672 1.00 95.19 91 ALA A O 1
ATOM 674 N N . LEU A 1 92 ? -1.422 -0.553 16.624 1.00 97.44 92 LEU A N 1
ATOM 675 C CA . LEU A 1 92 ? -2.431 -1.045 15.686 1.00 97.44 92 LEU A CA 1
ATOM 676 C C . LEU A 1 92 ? -1.812 -1.945 14.611 1.00 97.44 92 LEU A C 1
ATOM 678 O O . LEU A 1 92 ? -2.318 -3.039 14.388 1.00 97.44 92 LEU A O 1
ATOM 682 N N . GLU A 1 93 ? -0.694 -1.533 14.008 1.00 95.94 93 GLU A N 1
ATOM 683 C CA . GLU A 1 93 ? 0.045 -2.317 13.010 1.00 95.94 93 GLU A CA 1
ATOM 684 C C . GLU A 1 93 ? 0.420 -3.699 13.566 1.00 95.94 93 GLU A C 1
ATOM 686 O O . GLU A 1 93 ? 0.075 -4.725 12.982 1.00 95.94 93 GLU A O 1
ATOM 691 N N . ARG A 1 94 ? 1.042 -3.736 14.755 1.00 96.38 94 ARG A N 1
ATOM 692 C CA . ARG A 1 94 ? 1.392 -4.987 15.447 1.00 96.38 94 ARG A CA 1
ATOM 693 C C . ARG A 1 94 ? 0.169 -5.844 15.756 1.00 96.38 94 ARG A C 1
ATOM 695 O O . ARG A 1 94 ? 0.249 -7.060 15.629 1.00 96.38 94 ARG A O 1
ATOM 702 N N . LEU A 1 95 ? -0.944 -5.233 16.163 1.00 97.31 95 LEU A N 1
ATOM 703 C CA . LEU A 1 95 ? -2.172 -5.959 16.477 1.00 97.31 95 LEU A CA 1
ATOM 704 C C . LEU A 1 95 ? -2.782 -6.604 15.224 1.00 97.31 95 LEU A C 1
ATOM 706 O O . LEU A 1 95 ? -3.127 -7.780 15.270 1.00 97.31 95 LEU A O 1
ATOM 710 N N . VAL A 1 96 ? -2.854 -5.875 14.105 1.00 97.62 96 VAL A N 1
ATOM 711 C CA . VAL A 1 96 ? -3.332 -6.410 12.819 1.00 97.62 96 VAL A CA 1
ATOM 712 C C . VAL A 1 96 ? -2.414 -7.524 12.315 1.00 97.62 96 VAL A C 1
ATOM 714 O O . VAL A 1 96 ? -2.917 -8.565 11.907 1.00 97.62 96 VAL A O 1
ATOM 717 N N . ILE A 1 97 ? -1.088 -7.359 12.411 1.00 96.31 97 ILE A N 1
ATOM 718 C CA . ILE A 1 97 ? -0.125 -8.409 12.042 1.00 96.31 97 ILE A CA 1
ATOM 719 C C . ILE A 1 97 ? -0.346 -9.668 12.893 1.00 96.31 97 ILE A C 1
ATOM 721 O O . ILE A 1 97 ? -0.606 -10.732 12.345 1.00 96.31 97 ILE A O 1
ATOM 725 N N . VAL A 1 98 ? -0.308 -9.558 14.225 1.00 96.88 98 VAL A N 1
ATOM 726 C CA . VAL A 1 98 ? -0.416 -10.716 15.136 1.00 96.88 98 VAL A CA 1
ATOM 727 C C . VAL A 1 98 ? -1.760 -11.441 15.017 1.00 96.88 98 VAL A C 1
ATOM 729 O O . VAL A 1 98 ? -1.813 -12.650 15.216 1.00 96.88 98 VAL A O 1
ATOM 732 N N . ARG A 1 99 ? -2.852 -10.732 14.706 1.00 96.62 99 ARG A N 1
ATOM 733 C CA . ARG A 1 99 ? -4.192 -11.329 14.567 1.00 96.62 99 ARG A CA 1
ATOM 734 C C . ARG A 1 99 ? -4.550 -11.752 13.139 1.00 96.62 99 ARG A C 1
ATOM 736 O O . ARG A 1 99 ? -5.566 -12.415 12.960 1.00 96.62 99 ARG A O 1
ATOM 743 N N . GLY A 1 100 ? -3.753 -11.363 12.144 1.00 95.62 100 GLY A N 1
ATOM 744 C CA . GLY A 1 100 ? -4.038 -11.607 10.730 1.00 95.62 100 GLY A CA 1
ATOM 745 C C . GLY A 1 100 ? -2.978 -12.376 9.952 1.00 95.62 100 GLY A C 1
ATOM 746 O O . GLY A 1 100 ? -3.221 -12.663 8.786 1.00 95.62 100 GLY A O 1
ATOM 747 N N . VAL A 1 101 ? -1.819 -12.690 10.541 1.00 94.31 101 VAL A N 1
ATOM 748 C CA . VAL A 1 101 ? -0.680 -13.301 9.825 1.00 94.31 101 VAL A CA 1
ATOM 749 C C . VAL A 1 101 ? -1.033 -14.611 9.110 1.00 94.31 101 VAL A C 1
ATOM 751 O O . VAL A 1 101 ? -0.543 -14.837 8.008 1.00 94.31 101 VAL A O 1
ATOM 754 N N . ASP A 1 102 ? -1.928 -15.416 9.687 1.00 92.19 102 ASP A N 1
ATOM 755 C CA . ASP A 1 102 ? -2.368 -16.701 9.126 1.00 92.19 102 ASP A CA 1
ATOM 756 C C . ASP A 1 102 ? -3.615 -16.588 8.220 1.00 92.19 102 ASP A C 1
ATOM 758 O O . ASP A 1 102 ? -4.106 -17.592 7.700 1.00 92.19 102 ASP A O 1
ATOM 762 N N . ASN A 1 103 ? -4.164 -15.381 8.021 1.00 94.00 103 ASN A N 1
ATOM 763 C CA . ASN A 1 103 ? -5.336 -15.187 7.166 1.00 94.00 103 ASN A CA 1
ATOM 764 C C . ASN A 1 103 ? -4.951 -15.232 5.684 1.00 94.00 103 ASN A C 1
ATOM 766 O O . ASN A 1 103 ? -3.992 -14.593 5.249 1.00 94.00 103 ASN A O 1
ATOM 770 N N . SER A 1 104 ? -5.766 -15.923 4.884 1.00 93.62 104 SER A N 1
ATOM 771 C CA . SER A 1 104 ? -5.545 -16.016 3.441 1.00 93.62 104 SER A CA 1
ATOM 772 C C . SER A 1 104 ? -5.625 -14.653 2.745 1.00 93.62 104 SER A C 1
ATOM 774 O O . SER A 1 104 ? -6.592 -13.899 2.900 1.00 93.62 104 SER A O 1
ATOM 776 N N . LEU A 1 105 ? -4.621 -14.380 1.910 1.00 95.12 105 LEU A N 1
ATOM 777 C CA . LEU A 1 105 ? -4.603 -13.250 0.981 1.00 95.12 105 LEU A CA 1
ATOM 778 C C . LEU A 1 105 ? -5.377 -13.548 -0.319 1.00 95.12 105 LEU A C 1
ATOM 780 O O . LEU A 1 105 ? -5.707 -12.610 -1.042 1.00 95.12 105 LEU A O 1
ATOM 784 N N . ASP A 1 106 ? -5.759 -14.810 -0.551 1.00 94.50 106 ASP A N 1
ATOM 785 C CA . ASP A 1 106 ? -6.680 -15.235 -1.614 1.00 94.50 106 ASP A CA 1
ATOM 786 C C . ASP A 1 106 ? -8.136 -15.021 -1.179 1.00 94.50 106 ASP A C 1
ATOM 788 O O . ASP A 1 106 ? -8.916 -15.953 -0.972 1.00 94.50 106 ASP A O 1
ATOM 792 N N . SER A 1 107 ? -8.505 -13.755 -0.989 1.00 93.56 107 SER A N 1
ATOM 793 C CA . SER A 1 107 ? -9.880 -13.345 -0.698 1.00 93.56 107 SER A CA 1
ATOM 794 C C . SER A 1 107 ? -10.290 -12.148 -1.560 1.00 93.56 107 SER A C 1
ATOM 796 O O . SER A 1 107 ? -9.442 -11.317 -1.898 1.00 93.56 107 SER A O 1
ATOM 798 N N . PRO A 1 108 ? -11.588 -11.983 -1.895 1.00 93.62 108 PRO A N 1
ATOM 799 C CA . PRO A 1 108 ? -12.051 -10.840 -2.684 1.00 93.62 108 PRO A CA 1
ATOM 800 C C . PRO A 1 108 ? -11.641 -9.491 -2.080 1.00 93.62 108 PRO A C 1
ATOM 802 O O . PRO A 1 108 ? -11.228 -8.591 -2.809 1.00 93.62 108 PRO A O 1
ATOM 805 N N . GLN A 1 109 ? -11.687 -9.390 -0.748 1.00 93.69 109 GLN A N 1
ATOM 806 C CA . GLN A 1 109 ? -11.314 -8.199 0.011 1.00 93.69 109 GLN A CA 1
ATOM 807 C C . GLN A 1 109 ? -9.804 -7.914 -0.093 1.00 93.69 109 GLN A C 1
ATOM 809 O O . GLN A 1 109 ? -9.415 -6.782 -0.372 1.00 93.69 109 GLN A O 1
ATOM 814 N N . ALA A 1 110 ? -8.938 -8.922 0.057 1.00 95.56 110 ALA A N 1
ATOM 815 C CA . ALA A 1 110 ? -7.495 -8.753 -0.132 1.00 95.56 110 ALA A CA 1
ATOM 816 C C . ALA A 1 110 ? -7.137 -8.429 -1.597 1.00 95.56 110 ALA A C 1
ATOM 818 O O . ALA A 1 110 ? -6.332 -7.535 -1.854 1.00 95.56 110 ALA A O 1
ATOM 819 N N . HIS A 1 111 ? -7.795 -9.061 -2.573 1.00 96.56 111 HIS A N 1
ATOM 820 C CA . HIS A 1 111 ? -7.628 -8.731 -3.993 1.00 96.56 111 HIS A CA 1
ATOM 821 C C . HIS A 1 111 ? -8.055 -7.292 -4.312 1.00 96.56 111 HIS A C 1
ATOM 823 O O . HIS A 1 111 ? -7.422 -6.629 -5.132 1.00 96.56 111 HIS A O 1
ATOM 829 N N . GLU A 1 112 ? -9.103 -6.772 -3.672 1.00 96.00 112 GLU A N 1
ATOM 830 C CA . GLU A 1 112 ? -9.472 -5.357 -3.780 1.00 96.00 112 GLU A CA 1
ATOM 831 C C . GLU A 1 112 ? -8.362 -4.438 -3.239 1.00 96.00 112 GLU A C 1
ATOM 833 O O . GLU A 1 112 ? -7.986 -3.482 -3.918 1.00 96.00 112 GLU A O 1
ATOM 838 N N . LEU A 1 113 ? -7.763 -4.774 -2.087 1.00 96.75 113 LEU A N 1
ATOM 839 C CA . LEU A 1 113 ? -6.637 -4.025 -1.513 1.00 96.75 113 LEU A CA 1
ATOM 840 C C . LEU A 1 113 ? -5.424 -4.002 -2.453 1.00 96.75 113 LEU A C 1
ATOM 842 O O . LEU A 1 113 ? -4.856 -2.938 -2.695 1.00 96.75 113 LEU A O 1
ATOM 846 N N . PHE A 1 114 ? -5.038 -5.150 -3.019 1.00 97.00 114 PHE A N 1
ATOM 847 C CA . PHE A 1 114 ? -3.924 -5.209 -3.969 1.00 97.00 114 PHE A CA 1
ATOM 848 C C . PHE A 1 114 ? -4.213 -4.400 -5.237 1.00 97.00 114 PHE A C 1
ATOM 850 O O . PHE A 1 114 ? -3.341 -3.664 -5.689 1.00 97.00 114 PHE A O 1
ATOM 857 N N . ARG A 1 115 ? -5.434 -4.460 -5.791 1.00 95.88 115 ARG A N 1
ATOM 858 C CA . ARG A 1 115 ? -5.815 -3.617 -6.942 1.00 95.88 115 ARG A CA 1
ATOM 859 C C . ARG A 1 115 ? -5.742 -2.131 -6.610 1.00 95.88 115 ARG A C 1
ATOM 861 O O . ARG A 1 115 ? -5.231 -1.374 -7.428 1.00 95.88 115 ARG A O 1
ATOM 868 N N . LEU A 1 116 ? -6.208 -1.724 -5.429 1.00 95.06 116 LEU A N 1
ATOM 869 C CA . LEU A 1 116 ? -6.136 -0.338 -4.969 1.00 95.06 116 LEU A CA 1
ATOM 870 C C . LEU A 1 116 ? -4.685 0.141 -4.834 1.00 95.06 116 LEU A C 1
ATOM 872 O O . LEU A 1 116 ? -4.356 1.217 -5.322 1.00 95.06 116 LEU A O 1
ATOM 876 N N . VAL A 1 117 ? -3.810 -0.658 -4.218 1.00 94.44 117 VAL A N 1
ATOM 877 C CA . VAL A 1 117 ? -2.395 -0.296 -4.049 1.00 94.44 117 VAL A CA 1
ATOM 878 C C . VAL A 1 117 ? -1.656 -0.278 -5.388 1.00 94.44 117 VAL A C 1
ATOM 880 O O . VAL A 1 117 ? -0.917 0.664 -5.642 1.00 94.44 117 VAL A O 1
ATOM 883 N N . LEU A 1 118 ? -1.901 -1.232 -6.292 1.00 93.38 118 LEU A N 1
ATOM 884 C CA . LEU A 1 118 ? -1.315 -1.198 -7.639 1.00 93.38 118 LEU A CA 1
ATOM 885 C C . LEU A 1 118 ? -1.812 -0.005 -8.467 1.00 93.38 118 LEU A C 1
ATOM 887 O O . LEU A 1 118 ? -1.020 0.616 -9.169 1.00 93.38 118 LEU A O 1
ATOM 891 N N . ALA A 1 119 ? -3.097 0.344 -8.369 1.00 91.19 119 ALA A N 1
ATOM 892 C CA . ALA A 1 119 ? -3.648 1.533 -9.015 1.00 91.19 119 ALA A CA 1
ATOM 893 C C . ALA A 1 119 ? -3.066 2.837 -8.448 1.00 91.19 119 ALA A C 1
ATOM 895 O O . ALA A 1 119 ? -2.891 3.800 -9.193 1.00 91.19 119 ALA A O 1
ATOM 896 N N . TRP A 1 120 ? -2.749 2.860 -7.153 1.00 89.94 120 TRP A N 1
ATOM 897 C CA . TRP A 1 120 ? -2.141 4.005 -6.483 1.00 89.94 120 TRP A CA 1
ATOM 898 C C . TRP A 1 120 ? -0.663 4.165 -6.841 1.00 89.94 120 TRP A C 1
ATOM 900 O O . TRP A 1 120 ? -0.235 5.260 -7.196 1.00 89.94 120 TRP A O 1
ATOM 910 N N . GLU A 1 121 ? 0.099 3.070 -6.850 1.00 88.12 121 GLU A N 1
ATOM 911 C CA . GLU A 1 121 ? 1.491 3.060 -7.316 1.00 88.12 121 GLU A CA 1
ATOM 912 C C . GLU A 1 121 ? 1.625 3.439 -8.802 1.00 88.12 121 GLU A C 1
ATOM 914 O O . GLU A 1 121 ? 2.667 3.952 -9.205 1.00 88.12 121 GLU A O 1
ATOM 919 N N . ALA A 1 122 ? 0.559 3.237 -9.584 1.00 86.25 122 ALA A N 1
ATOM 920 C CA . ALA A 1 122 ? 0.431 3.635 -10.984 1.00 86.25 122 ALA A CA 1
ATOM 921 C C . ALA A 1 122 ? -0.111 5.065 -11.220 1.00 86.25 122 ALA A C 1
ATOM 923 O O . ALA A 1 122 ? -0.297 5.442 -12.377 1.00 86.25 122 ALA A O 1
ATOM 924 N N . ASP A 1 123 ? -0.407 5.842 -10.167 1.00 84.06 123 ASP A N 1
ATOM 925 C CA . ASP A 1 123 ? -1.108 7.146 -10.226 1.00 84.06 123 ASP A CA 1
ATOM 926 C C . ASP A 1 123 ? -2.436 7.115 -11.021 1.00 84.06 123 ASP A C 1
ATOM 928 O O . ASP A 1 123 ? -2.895 8.105 -11.585 1.00 84.06 123 ASP A O 1
ATOM 932 N N . ALA A 1 124 ? -3.084 5.948 -11.067 1.00 84.06 124 ALA A N 1
ATOM 933 C CA . ALA A 1 124 ? -4.316 5.726 -11.819 1.00 84.06 124 ALA A CA 1
ATOM 934 C C . ALA A 1 124 ? -5.579 5.889 -10.956 1.00 84.06 124 ALA A C 1
ATOM 936 O O . ALA A 1 124 ? -6.622 6.323 -11.445 1.00 84.06 124 ALA A O 1
ATOM 937 N N . ALA A 1 125 ? -5.505 5.548 -9.665 1.00 86.00 125 ALA A N 1
ATOM 938 C CA . ALA A 1 125 ? -6.565 5.797 -8.688 1.00 86.00 125 ALA A CA 1
ATOM 939 C C . ALA A 1 125 ? -5.989 5.867 -7.270 1.00 86.00 125 ALA A C 1
ATOM 941 O O . ALA A 1 125 ? -5.000 5.208 -6.971 1.00 86.00 125 ALA A O 1
ATOM 942 N N . ARG A 1 126 ? -6.626 6.628 -6.370 1.00 85.75 126 ARG A N 1
ATOM 943 C CA . ARG A 1 126 ? -6.116 6.835 -5.002 1.00 85.75 126 ARG A CA 1
ATOM 944 C C . ARG A 1 126 ? -7.102 6.417 -3.921 1.00 85.75 126 ARG A C 1
ATOM 946 O O . ARG A 1 126 ? -8.315 6.643 -4.079 1.00 85.75 126 ARG A O 1
ATOM 953 N N . PRO A 1 127 ? -6.600 5.882 -2.792 1.00 91.06 127 PRO A N 1
ATOM 954 C CA . PRO A 1 127 ? -7.439 5.595 -1.645 1.00 91.06 127 PRO A CA 1
ATOM 955 C C . PRO A 1 127 ? -8.099 6.872 -1.127 1.00 91.06 127 PRO A C 1
ATOM 957 O O . PRO A 1 127 ? -7.496 7.950 -1.063 1.00 91.06 127 PRO A O 1
ATOM 960 N N . SER A 1 128 ? -9.359 6.735 -0.732 1.00 92.50 128 SER A N 1
ATOM 961 C CA . SER A 1 128 ? -9.976 7.691 0.183 1.00 92.50 128 SER A CA 1
ATOM 962 C C . SER A 1 128 ? -9.334 7.528 1.558 1.00 92.50 128 SER A C 1
ATOM 964 O O . SER A 1 128 ? -8.997 6.413 1.957 1.00 92.50 128 SER A O 1
ATOM 966 N N . TRP A 1 129 ? -9.165 8.613 2.303 1.00 92.75 129 TRP A N 1
ATOM 967 C CA . TRP A 1 129 ? -8.776 8.504 3.703 1.00 92.75 129 TRP A CA 1
ATOM 968 C C . TRP A 1 129 ? -9.909 7.895 4.533 1.00 92.75 129 TRP A C 1
ATOM 970 O O . TRP A 1 129 ? -11.089 8.196 4.338 1.00 92.75 129 TRP A O 1
ATOM 980 N N . ASP A 1 130 ? -9.538 7.076 5.509 1.00 93.94 130 ASP A N 1
ATOM 981 C CA . ASP A 1 130 ? -10.440 6.616 6.552 1.00 93.94 130 ASP A CA 1
ATOM 982 C C . ASP A 1 130 ? -10.712 7.767 7.524 1.00 93.94 130 ASP A C 1
ATOM 984 O O . ASP A 1 130 ? -9.791 8.486 7.918 1.00 93.94 130 ASP A O 1
ATOM 988 N N . VAL A 1 131 ? -11.971 7.974 7.893 1.00 91.75 131 VAL A N 1
ATOM 989 C CA . VAL A 1 131 ? -12.435 9.143 8.651 1.00 91.75 131 VAL A CA 1
ATOM 990 C C . VAL A 1 131 ? -13.394 8.725 9.756 1.00 91.75 131 VAL A C 1
ATOM 992 O O . VAL A 1 131 ? -13.984 7.642 9.722 1.00 91.75 131 VAL A O 1
ATOM 995 N N . LYS A 1 132 ? -13.568 9.590 10.757 1.00 88.50 132 LYS A N 1
ATOM 996 C CA . LYS A 1 132 ? -14.635 9.422 11.748 1.00 88.50 132 LYS A CA 1
ATOM 997 C C . LYS A 1 132 ? -15.999 9.389 11.062 1.00 88.50 132 LYS A C 1
ATOM 999 O O . LYS A 1 132 ? -16.148 9.834 9.920 1.00 88.50 132 LYS A O 1
ATOM 1004 N N . LYS A 1 133 ? -17.000 8.866 11.772 1.00 81.94 133 LYS A N 1
ATOM 1005 C CA . LYS A 1 133 ? -18.394 8.941 11.331 1.00 81.94 133 LYS A CA 1
ATOM 1006 C C . LYS A 1 133 ? -18.725 10.398 10.970 1.00 81.94 133 LYS A C 1
ATOM 1008 O O . LYS A 1 133 ? -18.343 11.308 11.698 1.00 81.94 133 LYS A O 1
ATOM 1013 N N . ASP A 1 134 ? -19.364 10.584 9.818 1.00 80.00 134 ASP A N 1
ATOM 1014 C CA . ASP A 1 134 ? -19.789 11.882 9.274 1.00 80.00 134 ASP A CA 1
ATOM 1015 C C . ASP A 1 134 ? -18.641 12.869 8.929 1.00 80.00 134 ASP A C 1
ATOM 1017 O O . ASP A 1 134 ? -18.884 14.015 8.559 1.00 80.00 134 ASP A O 1
ATOM 1021 N N . GLY A 1 135 ? -17.379 12.414 8.955 1.00 81.00 135 GLY A N 1
ATOM 1022 C CA . GLY A 1 135 ? -16.224 13.182 8.485 1.00 81.00 135 GLY A CA 1
ATOM 1023 C C . GLY A 1 135 ? -16.178 13.337 6.958 1.00 81.00 135 GLY A C 1
ATOM 1024 O O . GLY A 1 135 ? -16.533 12.422 6.211 1.00 81.00 135 GLY A O 1
ATOM 1025 N N . ALA A 1 136 ? -15.693 14.490 6.487 1.00 83.06 136 ALA A N 1
ATOM 1026 C CA . ALA A 1 136 ? -15.557 14.785 5.061 1.00 83.06 136 ALA A CA 1
ATOM 1027 C C . ALA A 1 136 ? -14.609 13.797 4.356 1.00 83.06 136 ALA A C 1
ATOM 1029 O O . ALA A 1 136 ? -13.476 13.583 4.795 1.00 83.06 136 ALA A O 1
ATOM 1030 N N . GLN A 1 137 ? -15.059 13.218 3.238 1.00 84.69 137 GLN A N 1
ATOM 1031 C CA . GLN A 1 137 ? -14.222 12.340 2.419 1.00 84.69 137 GLN A CA 1
ATOM 1032 C C . GLN A 1 137 ? -13.136 13.153 1.708 1.00 84.69 137 GLN A C 1
ATOM 1034 O O . GLN A 1 137 ? -13.411 14.189 1.106 1.00 84.69 137 GLN A O 1
ATOM 1039 N N . ARG A 1 138 ? -11.897 12.665 1.769 1.00 85.88 138 ARG A N 1
ATOM 1040 C CA . ARG A 1 138 ? -10.709 13.288 1.172 1.00 85.88 138 ARG A CA 1
ATOM 1041 C C . ARG A 1 138 ? -9.855 12.198 0.520 1.00 85.88 138 ARG A C 1
ATOM 1043 O O . ARG A 1 138 ? -9.778 11.092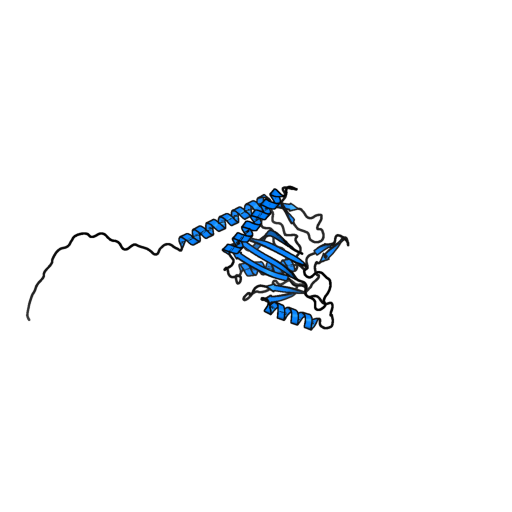 1.056 1.00 85.88 138 ARG A O 1
ATOM 1050 N N . LYS A 1 139 ? -9.211 12.486 -0.613 1.00 86.88 139 LYS A N 1
ATOM 1051 C CA . LYS A 1 139 ? -8.253 11.574 -1.268 1.00 86.88 139 LYS A CA 1
ATOM 1052 C C . LYS A 1 139 ? -6.835 11.784 -0.729 1.00 86.88 139 LYS A C 1
ATOM 1054 O O . LYS A 1 139 ? -6.485 12.897 -0.336 1.00 86.88 139 LYS A O 1
ATOM 1059 N N . ALA A 1 140 ? -6.039 10.717 -0.695 1.00 82.81 140 ALA A N 1
ATOM 1060 C CA . ALA A 1 140 ? -4.633 10.782 -0.298 1.00 82.81 140 ALA A CA 1
ATOM 1061 C C . ALA A 1 140 ? -3.761 11.484 -1.353 1.00 82.81 140 ALA A C 1
ATOM 1063 O O . ALA A 1 140 ? -3.987 11.300 -2.548 1.00 82.81 140 ALA A O 1
ATOM 1064 N N . ILE A 1 141 ? -2.768 12.260 -0.895 1.00 71.94 141 ILE A N 1
ATOM 1065 C CA . ILE A 1 141 ? -1.764 12.903 -1.768 1.00 71.94 141 ILE A CA 1
ATOM 1066 C C . ILE A 1 141 ? -0.575 11.995 -2.066 1.00 71.94 141 ILE A C 1
ATOM 1068 O O . ILE A 1 141 ? -0.040 12.064 -3.159 1.00 71.94 141 ILE A O 1
ATOM 1072 N N . ALA A 1 142 ? -0.101 11.210 -1.090 1.00 64.75 142 ALA A N 1
ATOM 1073 C CA . ALA A 1 142 ? 1.242 10.634 -1.174 1.00 64.75 142 ALA A CA 1
ATOM 1074 C C . ALA A 1 142 ? 1.445 9.844 -2.481 1.00 64.75 142 ALA A C 1
ATOM 1076 O O . ALA A 1 142 ? 0.715 8.891 -2.749 1.00 64.75 142 ALA A O 1
ATOM 1077 N N . ALA A 1 143 ? 2.417 10.282 -3.283 1.00 65.25 143 ALA A N 1
ATOM 1078 C CA . ALA A 1 143 ? 2.651 9.775 -4.625 1.00 65.25 143 ALA A CA 1
ATOM 1079 C C . ALA A 1 143 ? 3.044 8.288 -4.616 1.00 65.25 143 ALA A C 1
ATOM 1081 O O . ALA A 1 143 ? 3.852 7.842 -3.795 1.00 65.25 143 ALA A O 1
ATOM 1082 N N . GLY A 1 144 ? 2.478 7.537 -5.561 1.00 65.12 144 GLY A N 1
ATOM 1083 C CA . GLY A 1 144 ? 2.955 6.209 -5.938 1.00 65.12 144 GLY A CA 1
ATOM 1084 C C . GLY A 1 144 ? 4.251 6.263 -6.758 1.00 65.12 144 GLY A C 1
ATOM 1085 O O . GLY A 1 144 ? 4.748 7.345 -7.065 1.00 65.12 144 GLY A O 1
ATOM 1086 N N . LEU A 1 145 ? 4.780 5.107 -7.169 1.00 72.25 145 LEU A N 1
ATOM 1087 C CA . LEU A 1 145 ? 5.984 4.993 -8.007 1.00 72.25 145 LEU A CA 1
ATOM 1088 C C . LEU A 1 145 ? 5.957 5.854 -9.288 1.00 72.25 145 LEU A C 1
ATOM 1090 O O . LEU A 1 145 ? 6.990 6.413 -9.647 1.00 72.25 145 LEU A O 1
ATOM 1094 N N . SER A 1 146 ? 4.818 5.988 -9.972 1.00 71.06 146 SER A N 1
ATOM 1095 C CA . SER A 1 146 ? 4.686 6.890 -11.135 1.00 71.06 146 SER A CA 1
ATOM 1096 C C . SER A 1 146 ? 4.092 8.266 -10.803 1.00 71.06 146 SER A C 1
ATOM 1098 O O . SER A 1 146 ? 4.022 9.133 -11.682 1.00 71.06 146 SER A O 1
ATOM 1100 N N . GLY A 1 147 ? 3.698 8.486 -9.545 1.00 73.69 147 GLY A N 1
ATOM 1101 C CA . GLY A 1 147 ? 3.094 9.729 -9.075 1.00 73.69 147 GLY A CA 1
ATOM 1102 C C . GLY A 1 147 ? 4.050 10.918 -9.157 1.00 73.69 147 GLY A C 1
ATOM 1103 O O . GLY A 1 147 ? 5.278 10.767 -9.187 1.00 73.69 147 GLY A O 1
ATOM 1104 N N . LYS A 1 148 ? 3.468 12.116 -9.224 1.00 77.38 148 LYS A N 1
ATOM 1105 C CA . LYS A 1 148 ? 4.208 13.360 -9.451 1.00 77.38 148 LYS A CA 1
ATOM 1106 C C . LYS A 1 148 ? 4.590 14.029 -8.139 1.00 77.38 148 LYS A C 1
ATOM 1108 O O . LYS A 1 148 ? 3.804 14.101 -7.203 1.00 77.38 148 LYS A O 1
ATOM 1113 N N . PHE A 1 149 ? 5.781 14.606 -8.101 1.00 76.19 149 PHE A N 1
ATOM 1114 C CA . PHE A 1 149 ? 6.241 15.459 -7.014 1.00 76.19 149 PHE A CA 1
ATOM 1115 C C . PHE A 1 149 ? 6.714 16.805 -7.564 1.00 76.19 149 PHE A C 1
ATOM 1117 O O . PHE A 1 149 ? 7.101 16.925 -8.727 1.00 76.19 149 PHE A O 1
ATOM 1124 N N . MET A 1 150 ? 6.672 17.834 -6.718 1.00 78.25 150 MET A N 1
ATOM 1125 C CA . MET A 1 150 ? 7.322 19.108 -7.012 1.00 78.25 150 MET A CA 1
ATOM 1126 C C . MET A 1 150 ? 8.820 18.943 -6.758 1.00 78.25 150 MET A C 1
ATOM 1128 O O . MET A 1 150 ? 9.241 18.879 -5.602 1.00 78.25 150 MET A O 1
ATOM 1132 N N . ASN A 1 151 ? 9.627 18.872 -7.815 1.00 76.38 151 ASN A N 1
ATOM 1133 C CA . ASN A 1 151 ? 11.078 18.865 -7.670 1.00 76.38 151 ASN A CA 1
ATOM 1134 C C . ASN A 1 151 ? 11.525 20.250 -7.135 1.00 76.38 151 ASN A C 1
ATOM 1136 O O . ASN A 1 151 ? 11.218 21.276 -7.755 1.00 76.38 151 ASN A O 1
ATOM 1140 N N . PRO A 1 152 ? 12.213 20.323 -5.978 1.00 75.12 152 PRO A N 1
ATOM 1141 C CA . PRO A 1 152 ? 12.566 21.597 -5.349 1.00 75.12 152 PRO A CA 1
ATOM 1142 C C . PRO A 1 152 ? 13.632 22.385 -6.126 1.00 75.12 152 PRO A C 1
ATOM 1144 O O . PRO A 1 152 ? 13.658 23.614 -6.028 1.00 75.12 152 PRO A O 1
ATOM 1147 N N . GLU A 1 153 ? 14.477 21.699 -6.901 1.00 82.38 153 GLU A N 1
ATOM 1148 C CA . GLU A 1 153 ? 15.554 22.288 -7.701 1.00 82.38 153 GLU A CA 1
ATOM 1149 C C . GLU A 1 153 ? 15.011 22.840 -9.022 1.00 82.38 153 GLU A C 1
ATOM 1151 O O . GLU A 1 153 ? 15.241 24.001 -9.357 1.00 82.38 153 GLU A O 1
ATOM 1156 N N . THR A 1 154 ? 14.242 22.033 -9.760 1.00 84.38 154 THR A N 1
ATOM 1157 C CA . THR A 1 154 ? 13.724 22.415 -11.088 1.00 84.38 154 THR A CA 1
ATOM 1158 C C . THR A 1 154 ? 12.418 23.208 -11.026 1.00 84.38 154 THR A C 1
ATOM 1160 O O . THR A 1 154 ? 12.035 23.822 -12.024 1.00 84.38 154 THR A O 1
ATOM 1163 N N . ARG A 1 155 ? 11.724 23.191 -9.874 1.00 83.75 155 ARG A N 1
ATOM 1164 C CA . ARG A 1 155 ? 10.373 23.747 -9.656 1.00 83.75 155 ARG A CA 1
ATOM 1165 C C . ARG A 1 155 ? 9.318 23.201 -10.626 1.00 83.75 155 ARG A C 1
ATOM 1167 O O . ARG A 1 155 ? 8.338 23.881 -10.929 1.00 83.75 155 ARG A O 1
ATOM 1174 N N . LYS A 1 156 ? 9.521 21.977 -11.121 1.00 85.00 156 LYS A N 1
ATOM 1175 C CA . LYS A 1 156 ? 8.616 21.284 -12.044 1.00 85.00 156 LYS A CA 1
ATOM 1176 C C . LYS A 1 156 ? 7.981 20.064 -11.395 1.00 85.00 156 LYS A C 1
ATOM 1178 O O . LYS A 1 156 ? 8.497 19.496 -10.437 1.00 85.00 156 LYS A O 1
ATOM 1183 N N . CYS A 1 157 ? 6.857 19.664 -11.975 1.00 82.88 157 CYS A N 1
ATOM 1184 C CA . CYS A 1 157 ? 6.174 18.427 -11.647 1.00 82.88 157 CYS A CA 1
ATOM 1185 C C . CYS A 1 157 ? 6.821 17.266 -12.394 1.00 82.88 157 CYS A C 1
ATOM 1187 O O . CYS A 1 157 ? 6.660 17.138 -13.608 1.00 82.88 157 CYS A O 1
ATOM 1189 N N . GLU A 1 158 ? 7.546 16.435 -11.659 1.00 78.38 158 GLU A N 1
ATOM 1190 C CA . GLU A 1 158 ? 8.302 15.297 -12.177 1.00 78.38 158 GLU A CA 1
ATOM 1191 C C . GLU A 1 158 ? 7.752 14.006 -11.560 1.00 78.38 158 GLU A C 1
ATOM 1193 O O . GLU A 1 158 ? 7.285 14.014 -10.423 1.00 78.38 158 GLU A O 1
ATOM 1198 N N . SER A 1 159 ? 7.753 12.902 -12.308 1.00 75.62 159 SER A N 1
ATOM 1199 C CA . SER A 1 159 ? 7.373 11.587 -11.772 1.00 75.62 159 SER A CA 1
ATOM 1200 C C . SER A 1 159 ? 8.591 10.902 -11.167 1.00 75.62 159 SER A C 1
ATOM 1202 O O . SER A 1 159 ? 9.668 10.962 -11.759 1.00 75.62 159 SER A O 1
ATOM 1204 N N . LEU A 1 160 ? 8.416 10.199 -10.040 1.00 68.00 160 LEU A N 1
ATOM 1205 C CA . LEU A 1 160 ? 9.487 9.386 -9.439 1.00 68.00 160 LEU A CA 1
ATOM 1206 C C . LEU A 1 160 ? 10.063 8.378 -10.444 1.00 68.00 160 LEU A C 1
ATOM 1208 O O . LEU A 1 160 ? 11.278 8.204 -10.510 1.00 68.00 160 LEU A O 1
ATOM 1212 N N . ALA A 1 161 ? 9.203 7.771 -11.266 1.00 71.00 161 ALA A N 1
ATOM 1213 C CA . ALA A 1 161 ? 9.613 7.076 -12.476 1.00 71.00 161 ALA A CA 1
ATOM 1214 C C . ALA A 1 161 ? 8.482 7.079 -13.538 1.00 71.00 161 ALA A C 1
ATOM 1216 O O . ALA A 1 161 ? 7.380 6.599 -13.260 1.00 71.00 161 ALA A O 1
ATOM 1217 N N . PRO A 1 162 ? 8.699 7.634 -14.748 1.00 64.62 162 PRO A N 1
ATOM 1218 C CA . PRO A 1 162 ? 7.661 7.726 -15.776 1.00 64.62 162 PRO A CA 1
ATOM 1219 C C . PRO A 1 162 ? 7.501 6.399 -16.536 1.00 64.62 162 PRO A C 1
ATOM 1221 O O . PRO A 1 162 ? 8.385 6.014 -17.299 1.00 64.62 162 PRO A O 1
ATOM 1224 N N . PHE A 1 163 ? 6.356 5.727 -16.373 1.00 69.62 163 PHE A N 1
ATOM 1225 C CA . PHE A 1 163 ? 6.056 4.461 -17.051 1.00 69.62 163 PHE A CA 1
ATOM 1226 C C . PHE A 1 163 ? 4.637 4.395 -17.618 1.00 69.62 163 PHE A C 1
ATOM 1228 O O . PHE A 1 163 ? 3.677 4.801 -16.968 1.00 69.62 163 PHE A O 1
ATOM 1235 N N . ASP A 1 164 ? 4.519 3.774 -18.790 1.00 72.81 164 ASP A N 1
ATOM 1236 C CA . ASP A 1 164 ? 3.287 3.169 -19.314 1.00 72.81 164 ASP A CA 1
ATOM 1237 C C . ASP A 1 164 ? 3.063 1.737 -18.775 1.00 72.81 164 ASP A C 1
ATOM 1239 O O . ASP A 1 164 ? 1.967 1.184 -18.872 1.00 72.81 164 ASP A O 1
ATOM 1243 N N . THR A 1 165 ? 4.109 1.138 -18.195 1.00 85.12 165 THR A N 1
ATOM 1244 C CA . THR A 1 165 ? 4.170 -0.259 -17.762 1.00 85.12 165 THR A CA 1
ATOM 1245 C C . THR A 1 165 ? 4.653 -0.363 -16.317 1.00 85.12 165 THR A C 1
ATOM 1247 O O . THR A 1 165 ? 5.830 -0.155 -16.023 1.00 85.12 165 THR A O 1
ATOM 1250 N N . ILE A 1 166 ? 3.759 -0.747 -15.407 1.00 88.56 166 ILE A N 1
ATOM 1251 C CA . ILE A 1 166 ? 4.075 -0.982 -13.997 1.00 88.56 166 ILE A CA 1
ATOM 1252 C C . ILE A 1 166 ? 4.421 -2.456 -13.787 1.00 88.56 166 ILE A C 1
ATOM 1254 O O . ILE A 1 166 ? 3.572 -3.346 -13.885 1.00 88.56 166 ILE A O 1
ATOM 1258 N N . TYR A 1 167 ? 5.684 -2.708 -13.457 1.00 93.44 167 TYR A N 1
ATOM 1259 C CA . TYR A 1 167 ? 6.159 -4.003 -12.981 1.00 93.44 167 TYR A CA 1
ATOM 1260 C C . TYR A 1 167 ? 5.839 -4.139 -11.489 1.00 93.44 167 TYR A C 1
ATOM 1262 O O . TYR A 1 167 ? 6.173 -3.249 -10.703 1.00 93.44 167 TYR A O 1
ATOM 1270 N N . ALA A 1 168 ? 5.194 -5.234 -11.088 1.00 94.75 168 ALA A N 1
ATOM 1271 C CA . ALA A 1 168 ? 4.758 -5.438 -9.710 1.00 94.75 168 ALA A CA 1
ATOM 1272 C C . ALA A 1 168 ? 5.017 -6.863 -9.208 1.00 94.75 168 ALA A C 1
ATOM 1274 O O . ALA A 1 168 ? 4.570 -7.838 -9.807 1.00 94.75 168 ALA A O 1
ATOM 1275 N N . VAL A 1 169 ? 5.689 -6.974 -8.061 1.00 96.81 169 VAL A N 1
ATOM 1276 C CA . VAL A 1 169 ? 5.906 -8.229 -7.334 1.00 96.81 169 VAL A CA 1
ATOM 1277 C C . VAL A 1 169 ? 4.903 -8.331 -6.190 1.00 96.81 169 VAL A C 1
ATOM 1279 O O . VAL A 1 169 ? 4.904 -7.505 -5.271 1.00 96.81 169 VAL A O 1
ATOM 1282 N N . LEU A 1 170 ? 4.070 -9.364 -6.245 1.00 96.88 170 LEU A N 1
ATOM 1283 C CA . LEU A 1 170 ? 3.034 -9.694 -5.273 1.00 96.88 170 LEU A CA 1
ATOM 1284 C C . LEU A 1 170 ? 3.429 -10.943 -4.456 1.00 96.88 170 LEU A C 1
ATOM 1286 O O . LEU A 1 170 ? 4.262 -11.741 -4.910 1.00 96.88 170 LEU A O 1
ATOM 1290 N N . PRO A 1 171 ? 2.834 -11.158 -3.264 1.00 94.06 171 PRO A N 1
ATOM 1291 C CA . PRO A 1 171 ? 2.779 -12.500 -2.677 1.00 94.06 171 PRO A CA 1
ATOM 1292 C C . PRO A 1 171 ? 2.100 -13.480 -3.657 1.00 94.06 171 PRO A C 1
ATOM 1294 O O . PRO A 1 171 ? 1.407 -13.024 -4.566 1.00 94.06 171 PRO A O 1
ATOM 1297 N N . PRO A 1 172 ? 2.271 -14.807 -3.510 1.00 91.56 172 PRO A N 1
ATOM 1298 C CA . PRO A 1 172 ? 1.488 -15.778 -4.274 1.00 91.56 172 PRO A CA 1
ATOM 1299 C C . PRO A 1 172 ? -0.010 -15.510 -4.096 1.00 91.56 172 PRO A C 1
ATOM 1301 O O . PRO A 1 172 ? -0.464 -15.391 -2.959 1.00 91.56 172 PRO A O 1
ATOM 1304 N N . LEU A 1 173 ? -0.737 -15.378 -5.209 1.00 92.81 173 LEU A N 1
ATOM 1305 C CA . LEU A 1 173 ? -2.186 -15.179 -5.228 1.00 92.81 173 LEU A CA 1
ATOM 1306 C C . LEU A 1 173 ? -2.824 -16.024 -6.335 1.00 92.81 173 LEU A C 1
ATOM 1308 O O . LEU A 1 173 ? -2.271 -16.133 -7.434 1.00 92.81 173 LEU A O 1
ATOM 1312 N N . THR A 1 174 ? -4.009 -16.555 -6.063 1.00 92.19 174 THR A N 1
ATOM 1313 C CA . THR A 1 174 ? -4.828 -17.359 -6.978 1.00 92.19 174 THR A CA 1
ATOM 1314 C C . THR A 1 174 ? -5.884 -16.474 -7.642 1.00 92.19 174 THR A C 1
ATOM 1316 O O . THR A 1 174 ? -6.510 -15.651 -6.983 1.00 92.19 174 THR A O 1
ATOM 1319 N N . ASP A 1 175 ? -6.088 -16.595 -8.957 1.00 90.31 175 ASP A N 1
ATOM 1320 C CA . ASP A 1 175 ? -7.090 -15.827 -9.728 1.00 90.31 175 ASP A CA 1
ATOM 1321 C C . ASP A 1 175 ? -7.030 -14.288 -9.563 1.00 90.31 175 ASP A C 1
ATOM 1323 O O . ASP A 1 175 ? -8.001 -13.562 -9.818 1.00 90.31 175 ASP A O 1
ATOM 1327 N N . PHE A 1 176 ? -5.874 -13.745 -9.162 1.00 96.00 176 PHE A N 1
ATOM 1328 C CA . PHE A 1 176 ? -5.698 -12.302 -9.041 1.00 96.00 176 PHE A CA 1
ATOM 1329 C C . PHE A 1 176 ? -5.660 -11.626 -10.418 1.00 96.00 176 PHE A C 1
ATOM 1331 O O . PHE A 1 176 ? -4.736 -11.807 -11.209 1.00 96.00 176 PHE A O 1
ATOM 1338 N N . VAL A 1 177 ? -6.646 -10.764 -10.667 1.00 93.44 177 VAL A N 1
ATOM 1339 C CA . VAL A 1 177 ? -6.721 -9.926 -11.871 1.00 93.44 177 VAL A CA 1
ATOM 1340 C C . VAL A 1 177 ? -6.250 -8.509 -11.545 1.00 93.44 177 VAL A C 1
ATOM 1342 O O . VAL A 1 177 ? -6.865 -7.836 -10.711 1.00 93.44 177 VAL A O 1
ATOM 1345 N N . ALA A 1 178 ? -5.198 -8.058 -12.238 1.00 92.44 178 ALA A N 1
ATOM 1346 C CA . ALA A 1 178 ? -4.682 -6.688 -12.183 1.00 92.44 178 ALA A CA 1
ATOM 1347 C C . ALA A 1 178 ? -5.786 -5.638 -12.437 1.00 92.44 178 ALA A C 1
ATOM 1349 O O . ALA A 1 178 ? -6.710 -5.900 -13.217 1.00 92.44 178 ALA A O 1
ATOM 1350 N N . PRO A 1 179 ? -5.698 -4.435 -11.839 1.00 91.12 179 PRO A N 1
ATOM 1351 C CA . PRO A 1 179 ? -6.589 -3.344 -12.214 1.00 91.12 179 PRO A CA 1
ATOM 1352 C C . PRO A 1 179 ? -6.340 -2.943 -13.679 1.00 91.12 179 PRO A C 1
ATOM 1354 O O . PRO A 1 179 ? -5.228 -3.068 -14.190 1.00 91.12 179 PRO A O 1
ATOM 1357 N N . ARG A 1 180 ? -7.384 -2.478 -14.375 1.00 89.56 180 ARG A N 1
ATOM 1358 C CA . ARG A 1 180 ? -7.313 -2.089 -15.792 1.00 89.56 180 ARG A CA 1
ATOM 1359 C C . ARG A 1 180 ? -7.550 -0.591 -15.937 1.00 89.56 180 ARG A C 1
ATOM 1361 O O . ARG A 1 180 ? -8.603 -0.104 -15.537 1.00 89.56 180 ARG A O 1
ATOM 1368 N N . PHE A 1 181 ? -6.608 0.103 -16.567 1.00 85.69 181 PHE A N 1
ATOM 1369 C CA . PHE A 1 181 ? -6.714 1.516 -16.933 1.00 85.69 181 PHE A CA 1
ATOM 1370 C C . PHE A 1 181 ? -6.260 1.694 -18.382 1.00 85.69 181 PHE A C 1
ATOM 1372 O O . PHE A 1 181 ? -5.425 0.931 -18.858 1.00 85.69 181 PHE A O 1
ATOM 1379 N N . ALA A 1 182 ? -6.802 2.690 -19.087 1.00 81.44 182 ALA A N 1
ATOM 1380 C CA . ALA A 1 182 ? -6.605 2.831 -20.534 1.00 81.44 182 ALA A CA 1
ATOM 1381 C C . ALA A 1 182 ? -5.131 2.988 -20.960 1.00 81.44 182 ALA A C 1
ATOM 1383 O O . ALA A 1 182 ? -4.762 2.537 -22.039 1.00 81.44 182 ALA A O 1
ATOM 1384 N N . ASN A 1 183 ? -4.305 3.594 -20.098 1.00 82.38 183 ASN A N 1
ATOM 1385 C CA . ASN A 1 183 ? -2.926 3.989 -20.402 1.00 82.38 183 ASN A CA 1
ATOM 1386 C C . ASN A 1 183 ? -1.884 3.324 -19.476 1.00 82.38 183 ASN A C 1
ATOM 1388 O O . ASN A 1 183 ? -0.765 3.818 -19.383 1.00 82.38 183 ASN A O 1
ATOM 1392 N N . VAL A 1 184 ? -2.252 2.259 -18.747 1.00 85.38 184 VAL A N 1
ATOM 1393 C CA . VAL A 1 184 ? -1.342 1.561 -17.819 1.00 85.38 184 VAL A CA 1
ATOM 1394 C C . VAL A 1 184 ? -1.395 0.056 -18.051 1.00 85.38 184 VAL A C 1
ATOM 1396 O O . VAL A 1 184 ? -2.427 -0.586 -17.841 1.00 85.38 184 VAL A O 1
ATOM 1399 N N . THR A 1 185 ? -0.251 -0.514 -18.416 1.00 89.94 185 THR A N 1
ATOM 1400 C CA . THR A 1 185 ? -0.022 -1.959 -18.485 1.00 89.94 185 THR A CA 1
ATOM 1401 C C . THR A 1 185 ? 0.555 -2.448 -17.158 1.00 89.94 185 THR A C 1
ATOM 1403 O O . THR A 1 185 ? 1.487 -1.847 -16.633 1.00 89.94 185 THR A O 1
ATOM 1406 N N . PHE A 1 186 ? 0.052 -3.560 -16.619 1.00 91.75 186 PHE A N 1
ATOM 1407 C CA . PHE A 1 186 ? 0.639 -4.205 -15.439 1.00 91.75 186 PHE A CA 1
ATOM 1408 C C . PHE A 1 186 ? 1.342 -5.504 -15.826 1.00 91.75 186 PHE A C 1
ATOM 1410 O O . PHE A 1 186 ? 0.734 -6.388 -16.430 1.00 91.75 186 PHE A O 1
ATOM 1417 N N . VAL A 1 187 ? 2.605 -5.644 -15.421 1.00 94.00 187 VAL A N 1
ATOM 1418 C CA . VAL A 1 187 ? 3.360 -6.900 -15.503 1.00 94.00 187 VAL A CA 1
ATOM 1419 C C . VAL A 1 187 ? 3.496 -7.449 -14.090 1.00 94.00 187 VAL A C 1
ATOM 1421 O O . VAL A 1 187 ? 4.216 -6.886 -13.265 1.00 94.00 187 VAL A O 1
ATOM 1424 N N . LEU A 1 188 ? 2.772 -8.532 -13.802 1.00 95.56 188 LEU A N 1
ATOM 1425 C CA . LEU A 1 188 ? 2.743 -9.137 -12.473 1.00 95.56 188 LEU A CA 1
ATOM 1426 C C . LEU A 1 188 ? 3.752 -10.280 -12.344 1.00 95.56 188 LEU A C 1
ATOM 1428 O O . LEU A 1 188 ? 3.847 -11.158 -13.201 1.00 95.56 188 LEU A O 1
ATOM 1432 N N . ALA A 1 189 ? 4.449 -10.286 -11.215 1.00 96.44 189 ALA A N 1
ATOM 1433 C CA . ALA A 1 189 ? 5.315 -11.348 -10.741 1.00 96.44 189 ALA A CA 1
ATOM 1434 C C . ALA A 1 189 ? 4.822 -11.829 -9.371 1.00 96.44 189 ALA A C 1
ATOM 1436 O O . ALA A 1 189 ? 4.474 -11.020 -8.513 1.00 96.44 189 ALA A O 1
ATOM 1437 N N . TYR A 1 190 ? 4.838 -13.140 -9.143 1.00 95.44 190 TYR A N 1
ATOM 1438 C CA . TYR A 1 190 ? 4.429 -13.747 -7.876 1.00 95.44 190 TYR A CA 1
ATOM 1439 C C . TYR A 1 190 ? 5.640 -14.396 -7.197 1.00 95.44 190 TYR A C 1
ATOM 1441 O O . TYR A 1 190 ? 6.281 -15.279 -7.773 1.00 95.44 190 TYR A O 1
ATOM 1449 N N . GLY A 1 191 ? 5.970 -13.934 -5.988 1.00 92.88 191 GLY A N 1
ATOM 1450 C CA . GLY A 1 191 ? 7.138 -14.395 -5.230 1.00 92.88 191 GLY A CA 1
ATOM 1451 C C . GLY A 1 191 ? 8.498 -14.099 -5.888 1.00 92.88 191 GLY A C 1
ATOM 1452 O O . GLY A 1 191 ? 8.598 -13.393 -6.893 1.00 92.88 191 GLY A O 1
ATOM 1453 N N . GLU A 1 192 ? 9.568 -14.650 -5.304 1.00 92.75 192 GLU A N 1
ATOM 1454 C CA . GLU A 1 192 ? 10.945 -14.435 -5.787 1.00 92.75 192 GLU A CA 1
ATOM 1455 C C . GLU A 1 192 ? 11.200 -15.088 -7.153 1.00 92.75 192 GLU A C 1
ATOM 1457 O O . GLU A 1 192 ? 11.882 -14.508 -7.994 1.00 92.75 192 GLU A O 1
ATOM 1462 N N . GLU A 1 193 ? 10.614 -16.258 -7.428 1.00 94.31 193 GLU A N 1
ATOM 1463 C CA . GLU A 1 193 ? 10.750 -16.886 -8.747 1.00 94.31 193 GLU A CA 1
ATOM 1464 C C . GLU A 1 193 ? 10.091 -16.060 -9.857 1.00 94.31 193 GLU A C 1
ATOM 1466 O O . GLU A 1 193 ? 10.643 -15.923 -10.951 1.00 94.31 193 GLU A O 1
ATOM 1471 N N . GLY A 1 194 ? 8.907 -15.498 -9.581 1.00 95.38 194 GLY A N 1
ATOM 1472 C CA . GLY A 1 194 ? 8.236 -14.579 -10.491 1.00 95.38 194 GLY A CA 1
ATOM 1473 C C . GLY A 1 194 ? 9.091 -13.344 -10.753 1.00 95.38 194 GLY A C 1
ATOM 1474 O O . GLY A 1 194 ? 9.226 -12.938 -11.905 1.00 95.38 194 GLY A O 1
ATOM 1475 N N . LEU A 1 195 ? 9.717 -12.789 -9.708 1.00 94.88 195 LEU A N 1
ATOM 1476 C CA . LEU A 1 195 ? 10.652 -11.670 -9.829 1.00 94.88 195 LEU A CA 1
ATOM 1477 C C . LEU A 1 195 ? 11.884 -12.043 -10.669 1.00 94.88 195 LEU A C 1
ATOM 1479 O O . LEU A 1 195 ? 12.258 -11.259 -11.539 1.00 94.88 195 LEU A O 1
ATOM 1483 N N . SER A 1 196 ? 12.478 -13.227 -10.483 1.00 95.25 196 SER A N 1
ATOM 1484 C CA . SER A 1 196 ? 13.599 -13.681 -11.323 1.00 95.25 196 SER A CA 1
ATOM 1485 C C . SER A 1 196 ? 13.189 -13.743 -12.793 1.00 95.25 196 SER A C 1
ATOM 1487 O O . SER A 1 196 ? 13.776 -13.049 -13.619 1.00 95.25 196 SER A O 1
ATOM 1489 N N . ARG A 1 197 ? 12.099 -14.460 -13.113 1.00 95.94 197 ARG A N 1
ATOM 1490 C CA . ARG A 1 197 ? 11.584 -14.569 -14.490 1.00 95.94 197 ARG A CA 1
ATOM 1491 C C . ARG A 1 197 ? 11.252 -13.200 -15.098 1.00 95.94 197 ARG A C 1
ATOM 1493 O O . ARG A 1 197 ? 11.523 -12.970 -16.274 1.00 95.94 197 ARG A O 1
ATOM 1500 N N . MET A 1 198 ? 10.700 -12.278 -14.306 1.00 95.44 198 MET A N 1
ATOM 1501 C CA . MET A 1 198 ? 10.397 -10.906 -14.726 1.00 95.44 198 MET A CA 1
ATOM 1502 C C . MET A 1 198 ? 11.666 -10.092 -15.021 1.00 95.44 198 MET A C 1
ATOM 1504 O O . MET A 1 198 ? 11.716 -9.414 -16.048 1.00 95.44 198 MET A O 1
ATOM 1508 N N . ARG A 1 199 ? 12.693 -10.182 -14.162 1.00 94.44 199 ARG A N 1
ATOM 1509 C CA . ARG A 1 199 ? 14.011 -9.556 -14.369 1.00 94.44 199 ARG A CA 1
ATOM 1510 C C . ARG A 1 199 ? 14.679 -10.086 -15.630 1.00 94.44 199 ARG A C 1
ATOM 1512 O O . ARG A 1 199 ? 15.089 -9.292 -16.474 1.00 94.44 199 ARG A O 1
ATOM 1519 N N . ASP A 1 200 ? 14.746 -11.405 -15.777 1.00 94.06 200 ASP A N 1
ATOM 1520 C CA . ASP A 1 200 ? 15.391 -12.057 -16.917 1.00 94.06 200 ASP A CA 1
ATOM 1521 C C . ASP A 1 200 ? 14.698 -11.662 -18.228 1.00 94.06 200 ASP A C 1
ATOM 1523 O O . ASP A 1 200 ? 15.357 -11.231 -19.174 1.00 94.06 200 ASP A O 1
ATOM 1527 N N . ALA A 1 201 ? 13.360 -11.685 -18.255 1.00 94.19 201 ALA A N 1
ATOM 1528 C CA . ALA A 1 201 ? 12.576 -11.254 -19.409 1.00 94.19 201 ALA A CA 1
ATOM 1529 C C . ALA A 1 201 ? 12.717 -9.751 -19.716 1.00 94.19 201 ALA A C 1
ATOM 1531 O O . ALA A 1 201 ? 12.759 -9.377 -20.887 1.00 94.19 201 ALA A O 1
ATOM 1532 N N . PHE A 1 202 ? 12.798 -8.881 -18.702 1.00 92.69 202 PHE A N 1
ATOM 1533 C CA . PHE A 1 202 ? 13.043 -7.449 -18.904 1.00 92.69 202 PHE A CA 1
ATOM 1534 C C . PHE A 1 202 ? 14.424 -7.212 -19.521 1.00 92.69 202 PHE A C 1
ATOM 1536 O O . PHE A 1 202 ? 14.522 -6.643 -20.607 1.00 92.69 202 PHE A O 1
ATOM 1543 N N . PHE A 1 203 ? 15.488 -7.705 -18.883 1.00 91.50 203 PHE A N 1
ATOM 1544 C CA . PHE A 1 203 ? 16.850 -7.436 -19.338 1.00 91.50 203 PHE A CA 1
ATOM 1545 C C . PHE A 1 203 ? 17.249 -8.219 -20.602 1.00 91.50 203 PHE A C 1
ATOM 1547 O O . PHE A 1 203 ? 18.230 -7.863 -21.256 1.00 91.50 203 PHE A O 1
ATOM 1554 N N . ALA A 1 204 ? 16.519 -9.274 -20.975 1.00 92.38 204 ALA A N 1
ATOM 1555 C CA . ALA A 1 204 ? 16.621 -9.874 -22.305 1.00 92.38 204 ALA A CA 1
ATOM 1556 C C . ALA A 1 204 ? 16.056 -8.938 -23.389 1.00 92.38 204 ALA A C 1
ATOM 1558 O O . ALA A 1 204 ? 16.685 -8.772 -24.429 1.00 92.38 204 ALA A O 1
ATOM 1559 N N . ARG A 1 205 ? 14.918 -8.271 -23.132 1.00 91.12 205 ARG A N 1
ATOM 1560 C CA . ARG A 1 205 ? 14.330 -7.285 -24.061 1.00 91.12 205 ARG A CA 1
ATOM 1561 C C . ARG A 1 205 ? 15.147 -5.997 -24.175 1.00 91.12 205 ARG A C 1
ATOM 1563 O O . ARG A 1 205 ? 15.126 -5.376 -25.228 1.00 91.12 205 ARG A O 1
ATOM 1570 N N . THR A 1 206 ? 15.861 -5.597 -23.123 1.00 88.94 206 THR A N 1
ATOM 1571 C CA . THR A 1 206 ? 16.712 -4.391 -23.117 1.00 88.94 206 THR A CA 1
ATOM 1572 C C . THR A 1 206 ? 18.205 -4.709 -23.280 1.00 88.94 206 THR A C 1
ATOM 1574 O O . THR A 1 206 ? 19.047 -3.976 -22.763 1.00 88.94 206 THR A O 1
ATOM 1577 N N . ALA A 1 207 ? 18.561 -5.819 -23.938 1.00 86.56 207 ALA A N 1
ATOM 1578 C CA . ALA A 1 207 ? 19.953 -6.272 -24.041 1.00 86.56 207 ALA A CA 1
ATOM 1579 C C . ALA A 1 207 ? 20.885 -5.221 -24.676 1.00 86.56 207 ALA A C 1
ATOM 1581 O O . ALA A 1 207 ? 21.982 -4.998 -24.165 1.00 86.56 207 ALA A O 1
ATOM 1582 N N . ASP A 1 208 ? 20.403 -4.513 -25.701 1.00 87.94 208 ASP A N 1
ATOM 1583 C CA . ASP A 1 208 ? 21.140 -3.461 -26.419 1.00 87.94 208 ASP A CA 1
ATOM 1584 C C . ASP A 1 208 ? 21.205 -2.120 -25.659 1.00 87.94 208 ASP A C 1
ATOM 1586 O O . ASP A 1 208 ? 21.744 -1.133 -26.154 1.00 87.94 208 ASP A O 1
ATOM 1590 N N . SER A 1 209 ? 20.648 -2.052 -24.445 1.00 84.94 209 SER A N 1
ATOM 1591 C CA . SER A 1 209 ? 20.638 -0.861 -23.588 1.00 84.94 209 SER A CA 1
ATOM 1592 C C . SER A 1 209 ? 21.222 -1.179 -22.203 1.00 84.94 209 SER A C 1
ATOM 1594 O O . SER A 1 209 ? 20.480 -1.385 -21.242 1.00 84.94 209 SER A O 1
ATOM 1596 N N . PRO A 1 210 ? 22.564 -1.190 -22.046 1.00 74.38 210 PRO A N 1
ATOM 1597 C CA . PRO A 1 210 ? 23.217 -1.545 -20.779 1.00 74.38 210 PRO A CA 1
ATOM 1598 C C . PRO A 1 210 ? 22.831 -0.647 -19.593 1.00 74.38 210 PRO A C 1
ATOM 1600 O O . PRO A 1 210 ? 22.887 -1.082 -18.445 1.00 74.38 210 PRO A O 1
ATOM 1603 N N . ALA A 1 211 ? 22.423 0.595 -19.871 1.00 80.56 211 ALA A N 1
ATOM 1604 C CA . ALA A 1 211 ? 21.958 1.567 -18.883 1.00 80.56 211 ALA A CA 1
ATOM 1605 C C . ALA A 1 211 ? 20.484 1.386 -18.456 1.00 80.56 211 ALA A C 1
ATOM 1607 O O . ALA A 1 211 ? 20.000 2.154 -17.626 1.00 80.56 211 ALA A O 1
ATOM 1608 N N . SER A 1 212 ? 19.750 0.409 -19.006 1.00 84.62 212 SER A N 1
ATOM 1609 C CA . SER A 1 212 ? 18.360 0.154 -18.614 1.00 84.62 212 SER A CA 1
ATOM 1610 C C . SER A 1 212 ? 18.249 -0.316 -17.162 1.00 84.62 212 SER A C 1
ATOM 1612 O O . SER A 1 212 ? 18.916 -1.265 -16.741 1.00 84.62 212 SER A O 1
ATOM 1614 N N . SER A 1 213 ? 17.328 0.311 -16.430 1.00 87.94 213 SER A N 1
ATOM 1615 C CA . SER A 1 213 ? 16.993 -0.021 -15.044 1.00 87.94 213 SER A CA 1
ATOM 1616 C C . SER A 1 213 ? 15.549 -0.504 -14.943 1.00 87.94 213 SER A C 1
ATOM 1618 O O . SER A 1 213 ? 14.618 0.202 -15.339 1.00 87.94 213 SER A O 1
ATOM 1620 N N . LEU A 1 214 ? 15.354 -1.690 -14.370 1.00 89.19 214 LEU A N 1
ATOM 1621 C CA . LEU A 1 214 ? 14.046 -2.201 -13.987 1.00 89.19 214 LEU A CA 1
ATOM 1622 C C . LEU A 1 214 ? 13.636 -1.558 -12.662 1.00 89.19 214 LEU A C 1
ATOM 1624 O O . LEU A 1 214 ? 14.180 -1.878 -11.606 1.00 89.19 214 LEU A O 1
ATOM 1628 N N . ASN A 1 215 ? 12.649 -0.674 -12.726 1.00 89.44 215 ASN A N 1
ATOM 1629 C CA . ASN A 1 215 ? 11.967 -0.142 -11.554 1.00 89.44 215 ASN A CA 1
ATOM 1630 C C . ASN A 1 215 ? 10.676 -0.942 -11.368 1.00 89.44 215 ASN A C 1
ATOM 1632 O O . ASN A 1 215 ? 9.975 -1.213 -12.346 1.00 89.44 215 ASN A O 1
ATOM 1636 N N . TYR A 1 216 ? 10.359 -1.328 -10.137 1.00 92.06 216 TYR A N 1
ATOM 1637 C CA . TYR A 1 216 ? 9.163 -2.120 -9.862 1.00 92.06 216 TYR A CA 1
ATOM 1638 C C . TYR A 1 216 ? 8.592 -1.835 -8.482 1.00 92.06 216 TYR A C 1
ATOM 1640 O O . TYR A 1 216 ? 9.298 -1.482 -7.541 1.00 92.06 216 TYR A O 1
ATOM 1648 N N . VAL A 1 217 ? 7.288 -2.045 -8.356 1.00 93.31 217 VAL A N 1
ATOM 1649 C CA . VAL A 1 217 ? 6.595 -2.113 -7.073 1.00 93.31 217 VAL A CA 1
ATOM 1650 C C . VAL A 1 217 ? 6.834 -3.502 -6.491 1.00 93.31 217 VAL A C 1
ATOM 1652 O O . VAL A 1 217 ? 6.711 -4.507 -7.189 1.00 93.31 217 VAL A O 1
ATOM 1655 N N . ARG A 1 218 ? 7.133 -3.603 -5.198 1.00 95.25 218 ARG A N 1
ATOM 1656 C CA . ARG A 1 218 ? 7.170 -4.886 -4.495 1.00 95.25 218 ARG A CA 1
ATOM 1657 C C . ARG A 1 218 ? 6.393 -4.809 -3.195 1.00 95.25 218 ARG A C 1
ATOM 1659 O O . ARG A 1 218 ? 6.824 -4.150 -2.250 1.00 95.25 218 ARG A O 1
ATOM 1666 N N . ILE A 1 219 ? 5.311 -5.576 -3.111 1.00 95.88 219 ILE A N 1
ATOM 1667 C CA . ILE A 1 219 ? 4.632 -5.820 -1.843 1.00 95.88 219 ILE A CA 1
ATOM 1668 C C . ILE A 1 219 ? 5.533 -6.740 -1.008 1.00 95.88 219 ILE A C 1
ATOM 1670 O O . ILE A 1 219 ? 5.784 -7.890 -1.366 1.00 95.88 219 ILE A O 1
ATOM 1674 N N . ARG A 1 220 ? 6.097 -6.207 0.078 1.00 92.88 220 ARG A N 1
ATOM 1675 C CA . ARG A 1 220 ? 7.008 -6.931 0.983 1.00 92.88 220 ARG A CA 1
ATOM 1676 C C . ARG A 1 220 ? 6.263 -7.726 2.045 1.00 92.88 220 ARG A C 1
ATOM 1678 O O . ARG A 1 220 ? 6.749 -8.774 2.452 1.00 92.88 220 ARG A O 1
ATOM 1685 N N . ALA A 1 221 ? 5.125 -7.209 2.490 1.00 93.69 221 ALA A N 1
ATOM 1686 C CA . ALA A 1 221 ? 4.220 -7.855 3.426 1.00 93.69 221 ALA A CA 1
ATOM 1687 C C . ALA A 1 221 ? 2.806 -7.323 3.187 1.00 93.69 221 ALA A C 1
ATOM 1689 O O . ALA A 1 221 ? 2.636 -6.139 2.892 1.00 93.69 221 ALA A O 1
ATOM 1690 N N . ALA A 1 222 ? 1.809 -8.185 3.344 1.00 96.88 222 ALA A N 1
ATOM 1691 C CA . ALA A 1 222 ? 0.402 -7.822 3.387 1.00 96.88 222 ALA A CA 1
ATOM 1692 C C . ALA A 1 222 ? -0.276 -8.710 4.432 1.00 96.88 222 ALA A C 1
ATOM 1694 O O . ALA A 1 222 ? -0.024 -9.911 4.466 1.00 96.88 222 ALA A O 1
ATOM 1695 N N . VAL A 1 223 ? -1.099 -8.114 5.288 1.00 97.62 223 VAL A N 1
ATOM 1696 C CA . VAL A 1 223 ? -1.875 -8.809 6.317 1.00 97.62 223 VAL A CA 1
ATOM 1697 C C . VAL A 1 223 ? -3.267 -8.197 6.351 1.00 97.62 223 VAL A C 1
ATOM 1699 O O . VAL A 1 223 ? -3.392 -6.976 6.423 1.00 97.62 223 VAL A O 1
ATOM 1702 N N . VAL A 1 224 ? -4.303 -9.035 6.319 1.00 97.31 224 VAL A N 1
ATOM 1703 C CA . VAL A 1 224 ? -5.711 -8.629 6.428 1.00 97.31 224 VAL A CA 1
ATOM 1704 C C . VAL A 1 224 ? -6.316 -9.300 7.659 1.00 97.31 224 VAL A C 1
ATOM 1706 O O . VAL A 1 224 ? -6.177 -10.506 7.844 1.00 97.31 224 VAL A O 1
ATOM 1709 N N . TRP A 1 225 ? -7.003 -8.540 8.510 1.00 97.06 225 TRP A N 1
ATOM 1710 C CA . TRP A 1 225 ? -7.743 -9.057 9.663 1.00 97.06 225 TRP A CA 1
ATOM 1711 C C . TRP A 1 225 ? -9.037 -8.266 9.843 1.00 97.06 225 TRP A C 1
ATOM 1713 O O . TRP A 1 225 ? -9.009 -7.063 10.107 1.00 97.06 225 TRP A O 1
ATOM 1723 N N . ARG A 1 226 ? -10.180 -8.953 9.706 1.00 95.31 226 ARG A N 1
ATOM 1724 C CA . ARG A 1 226 ? -11.521 -8.344 9.700 1.00 95.31 226 ARG A CA 1
ATOM 1725 C C . ARG A 1 226 ? -11.595 -7.195 8.673 1.00 95.31 226 ARG A C 1
ATOM 1727 O O . ARG A 1 226 ? -11.324 -7.404 7.493 1.00 95.31 226 ARG A O 1
ATOM 1734 N N . ASP A 1 227 ? -11.951 -5.987 9.105 1.00 96.75 227 ASP A N 1
ATOM 1735 C CA . ASP A 1 227 ? -12.006 -4.783 8.274 1.00 96.75 227 ASP A CA 1
ATOM 1736 C C . ASP A 1 227 ? -10.695 -3.975 8.292 1.00 96.75 227 ASP A C 1
ATOM 1738 O O . ASP A 1 227 ? -10.699 -2.822 7.880 1.00 96.75 227 ASP A O 1
ATOM 1742 N N . LEU A 1 228 ? -9.572 -4.531 8.754 1.00 98.12 228 LEU A N 1
ATOM 1743 C CA . LEU A 1 228 ? -8.277 -3.846 8.826 1.00 98.12 228 LEU A CA 1
ATOM 1744 C C . LEU A 1 228 ? -7.221 -4.557 7.979 1.00 98.12 228 LEU A C 1
ATOM 1746 O O . LEU A 1 228 ? -7.241 -5.779 7.827 1.00 98.12 228 LEU A O 1
ATOM 1750 N N . ALA A 1 229 ? -6.262 -3.793 7.461 1.00 98.38 229 ALA A N 1
ATOM 1751 C CA . ALA A 1 229 ? -5.096 -4.351 6.791 1.00 98.38 229 ALA A CA 1
ATOM 1752 C C . ALA A 1 229 ? -3.821 -3.543 7.043 1.00 98.38 229 ALA A C 1
ATOM 1754 O O . ALA A 1 229 ? -3.864 -2.326 7.223 1.00 98.38 229 ALA A O 1
ATOM 1755 N N . VAL A 1 230 ? -2.685 -4.237 7.003 1.00 97.75 230 VAL A N 1
ATOM 1756 C CA . VAL A 1 230 ? -1.335 -3.664 6.948 1.00 97.75 230 VAL A CA 1
ATOM 1757 C C . VAL A 1 230 ? -0.704 -4.102 5.635 1.00 97.75 230 VAL A C 1
ATOM 1759 O O . VAL A 1 230 ? -0.706 -5.292 5.323 1.00 97.75 230 VAL A O 1
ATOM 1762 N N . ILE A 1 231 ? -0.134 -3.170 4.874 1.00 96.81 231 ILE A N 1
ATOM 1763 C CA . ILE A 1 231 ? 0.611 -3.491 3.652 1.00 96.81 231 ILE A CA 1
ATOM 1764 C C . ILE A 1 231 ? 1.885 -2.652 3.557 1.00 96.81 231 ILE A C 1
ATOM 1766 O O . ILE A 1 231 ? 1.872 -1.445 3.798 1.00 96.81 231 ILE A O 1
ATOM 1770 N N . ALA A 1 232 ? 2.998 -3.310 3.239 1.00 94.69 232 ALA A N 1
ATOM 1771 C CA . ALA A 1 232 ? 4.318 -2.706 3.103 1.00 94.69 232 ALA A CA 1
ATOM 1772 C C . ALA A 1 232 ? 4.795 -2.805 1.652 1.00 94.69 232 ALA A C 1
ATOM 1774 O O . ALA A 1 232 ? 4.846 -3.898 1.081 1.00 94.69 232 ALA A O 1
ATOM 1775 N N . VAL A 1 233 ? 5.170 -1.667 1.074 1.00 93.81 233 VAL A N 1
ATOM 1776 C CA . VAL A 1 233 ? 5.551 -1.517 -0.333 1.00 93.81 233 VAL A CA 1
ATOM 1777 C C . VAL A 1 233 ? 6.986 -1.009 -0.424 1.00 93.81 233 VAL A C 1
ATOM 1779 O O . VAL A 1 233 ? 7.307 0.038 0.129 1.00 93.81 233 VAL A O 1
ATOM 1782 N N . ASN A 1 234 ? 7.840 -1.727 -1.152 1.00 92.19 234 ASN A N 1
ATOM 1783 C CA . ASN A 1 234 ? 9.142 -1.241 -1.613 1.00 92.19 234 ASN A CA 1
ATOM 1784 C C . ASN A 1 234 ? 9.057 -0.852 -3.091 1.00 92.19 234 ASN A C 1
ATOM 1786 O O . ASN A 1 234 ? 8.253 -1.420 -3.831 1.00 92.19 234 ASN A O 1
ATOM 1790 N N . ARG A 1 235 ? 9.960 0.027 -3.533 1.00 90.75 235 ARG A N 1
ATOM 1791 C CA . ARG A 1 235 ? 10.113 0.428 -4.937 1.00 90.75 235 ARG A CA 1
ATOM 1792 C C . ARG A 1 235 ? 11.555 0.204 -5.431 1.00 90.75 235 ARG A C 1
ATOM 1794 O O . ARG A 1 235 ? 12.283 1.181 -5.605 1.00 90.75 235 ARG A O 1
ATOM 1801 N N . PRO A 1 236 ? 12.040 -1.049 -5.562 1.00 90.38 236 PRO A N 1
ATOM 1802 C CA . PRO A 1 236 ? 13.444 -1.300 -5.875 1.00 90.38 236 PRO A CA 1
ATOM 1803 C C . PRO A 1 236 ? 13.804 -0.896 -7.309 1.00 90.38 236 PRO A C 1
ATOM 1805 O O . PRO A 1 236 ? 12.951 -0.873 -8.199 1.00 90.38 236 PRO A O 1
ATOM 1808 N N . ILE A 1 237 ? 15.094 -0.629 -7.517 1.00 88.94 237 ILE A N 1
ATOM 1809 C CA . ILE A 1 237 ? 15.680 -0.321 -8.822 1.00 88.94 237 ILE A CA 1
ATOM 1810 C C . ILE A 1 237 ? 16.808 -1.324 -9.077 1.00 88.94 237 ILE A C 1
ATOM 1812 O O . ILE A 1 237 ? 17.834 -1.303 -8.399 1.00 88.94 237 ILE A O 1
ATOM 1816 N N . ASP A 1 238 ? 16.605 -2.209 -10.051 1.00 89.06 238 ASP A N 1
ATOM 1817 C CA . ASP A 1 238 ? 17.594 -3.187 -10.505 1.00 89.06 238 ASP A CA 1
ATOM 1818 C C . ASP A 1 238 ? 18.222 -2.721 -11.829 1.00 89.06 238 ASP A C 1
ATOM 1820 O O . ASP A 1 238 ? 17.508 -2.325 -12.747 1.00 89.06 238 ASP A O 1
ATOM 1824 N N . SER A 1 239 ? 19.543 -2.823 -11.985 1.00 84.75 239 SER A N 1
ATOM 1825 C CA . SER A 1 239 ? 20.234 -2.578 -13.262 1.00 84.75 239 SER A CA 1
ATOM 1826 C C . SER A 1 239 ? 21.384 -3.571 -13.473 1.00 84.75 239 SER A C 1
ATOM 1828 O O . SER A 1 239 ? 21.836 -4.229 -12.533 1.00 84.75 239 SER A O 1
ATOM 1830 N N . ARG A 1 240 ? 21.834 -3.734 -14.727 1.00 75.69 240 ARG A N 1
ATOM 1831 C CA . ARG A 1 240 ? 22.924 -4.668 -15.085 1.00 75.69 240 ARG A CA 1
ATOM 1832 C C . ARG A 1 240 ? 24.329 -4.112 -14.848 1.00 75.69 240 ARG A C 1
ATOM 1834 O O . ARG A 1 240 ? 25.268 -4.888 -14.698 1.00 75.69 240 ARG A O 1
ATOM 1841 N N . VAL A 1 241 ? 24.484 -2.792 -14.845 1.00 72.12 241 VAL A N 1
ATOM 1842 C CA . VAL A 1 241 ? 25.763 -2.113 -14.603 1.00 72.12 241 VAL A CA 1
ATOM 1843 C C . VAL A 1 241 ? 25.855 -1.750 -13.124 1.00 72.12 241 VAL A C 1
ATOM 1845 O O . VAL A 1 241 ? 24.857 -1.378 -12.514 1.00 72.12 241 VAL A O 1
ATOM 1848 N N . ALA A 1 242 ? 27.054 -1.802 -12.542 1.00 57.38 242 ALA A N 1
ATOM 1849 C CA . ALA A 1 242 ? 27.308 -1.282 -11.200 1.00 57.38 242 ALA A CA 1
ATOM 1850 C C . ALA A 1 242 ? 27.259 0.261 -11.192 1.00 57.38 242 ALA A C 1
ATOM 1852 O O . ALA A 1 242 ? 28.280 0.934 -11.080 1.00 57.38 242 ALA A O 1
ATOM 1853 N N . VAL A 1 243 ? 26.060 0.827 -11.347 1.00 55.25 243 VAL A N 1
ATOM 1854 C CA . VAL A 1 243 ? 25.833 2.270 -11.256 1.00 55.25 243 VAL A CA 1
ATOM 1855 C C . VAL A 1 243 ? 26.009 2.690 -9.798 1.00 55.25 243 VAL A C 1
ATOM 1857 O O . VAL A 1 243 ? 25.329 2.177 -8.906 1.00 55.25 243 VAL A O 1
ATOM 1860 N N . SER A 1 244 ? 26.899 3.649 -9.542 1.00 47.03 244 SER A N 1
ATOM 1861 C CA . SER A 1 244 ? 26.967 4.357 -8.262 1.00 47.03 244 SER A CA 1
ATOM 1862 C C . SER A 1 244 ? 25.740 5.267 -8.135 1.00 47.03 244 SER A C 1
ATOM 1864 O O . SER A 1 244 ? 25.793 6.446 -8.476 1.00 47.03 244 SER A O 1
ATOM 1866 N N . GLY A 1 245 ? 24.610 4.694 -7.723 1.00 58.50 245 GLY A N 1
ATOM 1867 C CA . GLY A 1 245 ? 23.318 5.370 -7.760 1.00 58.50 245 GLY A CA 1
ATOM 1868 C C . GLY A 1 245 ? 22.254 4.740 -6.865 1.00 58.50 245 GLY A C 1
ATOM 1869 O O . GLY A 1 245 ? 22.476 3.746 -6.169 1.00 58.50 245 GLY A O 1
ATOM 1870 N N . GLN A 1 246 ? 21.086 5.375 -6.883 1.00 59.94 246 GLN A N 1
ATOM 1871 C CA . GLN A 1 246 ? 19.929 5.062 -6.054 1.00 59.94 246 GLN A CA 1
ATOM 1872 C C . GLN A 1 246 ? 19.381 3.654 -6.352 1.00 59.94 246 GLN A C 1
ATOM 1874 O O . GLN A 1 246 ? 18.920 3.372 -7.453 1.00 59.94 246 GLN A O 1
ATOM 1879 N N . LYS A 1 247 ? 19.408 2.763 -5.351 1.00 71.88 247 LYS A N 1
ATOM 1880 C CA . LYS A 1 247 ? 18.957 1.356 -5.468 1.00 71.88 247 LYS A CA 1
ATOM 1881 C C . LYS A 1 247 ? 17.450 1.159 -5.233 1.00 71.88 247 LYS A C 1
ATOM 1883 O O . LYS A 1 247 ? 16.956 0.033 -5.248 1.00 71.88 247 LYS A O 1
ATOM 1888 N N . SER A 1 248 ? 16.730 2.234 -4.921 1.00 77.06 248 SER A N 1
ATOM 1889 C CA . SER A 1 248 ? 15.322 2.205 -4.524 1.00 77.06 248 SER A CA 1
ATOM 1890 C C . SER A 1 248 ? 14.693 3.591 -4.667 1.00 77.06 248 SER A C 1
ATOM 1892 O O . SER A 1 248 ? 15.241 4.558 -4.140 1.00 77.06 248 SER A O 1
ATOM 1894 N N . ALA A 1 249 ? 13.500 3.690 -5.253 1.00 77.12 249 ALA A N 1
ATOM 1895 C CA . ALA A 1 249 ? 12.621 4.865 -5.159 1.00 77.12 249 ALA A CA 1
ATOM 1896 C C . ALA A 1 249 ? 11.850 4.898 -3.814 1.00 77.12 249 ALA A C 1
ATOM 1898 O O . ALA A 1 249 ? 10.717 5.372 -3.714 1.00 77.12 249 ALA A O 1
ATOM 1899 N N . GLY A 1 250 ? 12.462 4.335 -2.769 1.00 84.81 250 GLY A N 1
ATOM 1900 C CA . GLY A 1 250 ? 11.931 4.263 -1.417 1.00 84.81 250 GLY A CA 1
ATOM 1901 C C . GLY A 1 250 ? 10.852 3.200 -1.198 1.00 84.81 250 GLY A C 1
ATOM 1902 O O . GLY A 1 250 ? 10.869 2.109 -1.775 1.00 84.81 250 GLY A O 1
ATOM 1903 N N . GLY A 1 251 ? 9.933 3.502 -0.290 1.00 87.38 251 GLY A N 1
ATOM 1904 C CA . GLY A 1 251 ? 8.824 2.641 0.090 1.00 87.38 251 GLY A CA 1
ATOM 1905 C C . GLY A 1 251 ? 8.100 3.150 1.331 1.00 87.38 251 GLY A C 1
ATOM 1906 O O . GLY A 1 251 ? 8.473 4.172 1.915 1.00 87.38 251 GLY A O 1
ATOM 1907 N N . ALA A 1 252 ? 7.031 2.457 1.708 1.00 89.19 252 ALA A N 1
ATOM 1908 C CA . ALA A 1 252 ? 6.202 2.825 2.845 1.00 89.19 252 ALA A CA 1
ATOM 1909 C C . ALA A 1 252 ? 5.402 1.643 3.408 1.00 89.19 252 ALA A C 1
ATOM 1911 O O . ALA A 1 252 ? 5.140 0.651 2.723 1.00 89.19 252 ALA A O 1
ATOM 1912 N N . ALA A 1 253 ? 4.993 1.775 4.668 1.00 91.69 253 ALA A N 1
ATOM 1913 C CA . ALA A 1 253 ? 4.034 0.896 5.323 1.00 91.69 253 ALA A CA 1
ATOM 1914 C C . ALA A 1 253 ? 2.724 1.652 5.578 1.00 91.69 253 ALA A C 1
ATOM 1916 O O . ALA A 1 253 ? 2.725 2.802 6.026 1.00 91.69 253 ALA A O 1
ATOM 1917 N N . TYR A 1 254 ? 1.606 0.997 5.286 1.00 94.12 254 TYR A N 1
ATOM 1918 C CA . TYR A 1 254 ? 0.274 1.587 5.275 1.00 94.12 254 TYR A CA 1
ATOM 1919 C C . TYR A 1 254 ? -0.684 0.764 6.137 1.00 94.12 254 TYR A C 1
ATOM 1921 O O . TYR A 1 254 ? -0.682 -0.466 6.054 1.00 94.12 254 TYR A O 1
ATOM 1929 N N . ILE A 1 255 ? -1.545 1.438 6.904 1.00 96.31 255 ILE A N 1
ATOM 1930 C CA . ILE A 1 255 ? -2.717 0.812 7.534 1.00 96.31 255 ILE A CA 1
ATOM 1931 C C . ILE A 1 255 ? -3.961 1.233 6.756 1.00 96.31 255 ILE A C 1
ATOM 1933 O O . ILE A 1 255 ? -4.180 2.426 6.532 1.00 96.31 255 ILE A O 1
ATOM 1937 N N . PHE A 1 256 ? -4.795 0.263 6.398 1.00 97.56 256 PHE A N 1
ATOM 1938 C CA . PHE A 1 256 ? -6.075 0.466 5.727 1.00 97.56 256 PHE A CA 1
ATOM 1939 C C . PHE A 1 256 ? -7.245 -0.039 6.577 1.00 97.56 256 PHE A C 1
ATOM 1941 O O . PHE A 1 256 ? -7.088 -0.948 7.395 1.00 97.56 256 PHE A O 1
ATOM 1948 N N . ARG A 1 257 ? -8.433 0.522 6.328 1.00 97.12 257 ARG A N 1
ATOM 1949 C CA . ARG A 1 257 ? -9.714 0.040 6.848 1.00 97.12 257 ARG A CA 1
ATOM 1950 C C . ARG A 1 257 ? -10.733 -0.175 5.728 1.00 97.12 257 ARG A C 1
ATOM 1952 O O . ARG A 1 257 ? -10.898 0.696 4.880 1.00 97.12 257 ARG A O 1
ATOM 1959 N N . TYR A 1 258 ? -11.441 -1.296 5.744 1.00 96.56 258 TYR A N 1
ATOM 1960 C CA . TYR A 1 258 ? -12.522 -1.621 4.824 1.00 96.56 258 TYR A CA 1
ATOM 1961 C C . TYR A 1 258 ? -13.845 -1.041 5.325 1.00 96.56 258 TYR A C 1
ATOM 1963 O O . TYR A 1 258 ? -14.342 -1.410 6.386 1.00 96.56 258 TYR A O 1
ATOM 1971 N N . VAL A 1 259 ? -14.435 -0.108 4.579 1.00 92.88 259 VAL A N 1
ATOM 1972 C CA . VAL A 1 259 ? -15.657 0.592 4.993 1.00 92.88 259 VAL A CA 1
ATOM 1973 C C . VAL A 1 259 ? -16.633 0.643 3.827 1.00 92.88 259 VAL A C 1
ATOM 1975 O O . VAL A 1 259 ? -16.398 1.341 2.848 1.00 92.88 259 VAL A O 1
ATOM 1978 N N . ARG A 1 260 ? -17.770 -0.056 3.960 1.00 89.12 260 ARG A N 1
ATOM 1979 C CA . ARG A 1 260 ? -18.873 -0.070 2.974 1.00 89.12 260 ARG A CA 1
ATOM 1980 C C . ARG A 1 260 ? -18.442 -0.467 1.547 1.00 89.12 260 ARG A C 1
ATOM 1982 O O . ARG A 1 260 ? -18.945 0.102 0.585 1.00 89.12 260 ARG A O 1
ATOM 1989 N N . GLY A 1 261 ? -17.548 -1.449 1.418 1.00 90.44 261 GLY A N 1
ATOM 1990 C CA . GLY A 1 261 ? -17.096 -1.945 0.111 1.00 90.44 261 GLY A CA 1
ATOM 1991 C C . GLY A 1 261 ? -15.924 -1.172 -0.504 1.00 90.44 261 GLY A C 1
ATOM 1992 O O . GLY A 1 261 ? -15.745 -1.223 -1.712 1.00 90.44 261 GLY A O 1
ATOM 1993 N N . GLU A 1 262 ? -15.173 -0.416 0.303 1.00 94.00 262 GLU A N 1
ATOM 1994 C CA . GLU A 1 262 ? -13.994 0.341 -0.129 1.00 94.00 262 GLU A CA 1
ATOM 1995 C C . GLU A 1 262 ? -12.885 0.236 0.929 1.00 94.00 262 GLU A C 1
ATOM 1997 O O . GLU A 1 262 ? -13.120 0.489 2.116 1.00 94.00 262 GLU A O 1
ATOM 2002 N N . TRP A 1 263 ? -11.655 -0.060 0.507 1.00 96.94 263 TRP A N 1
ATOM 2003 C CA . TRP A 1 263 ? -10.467 0.137 1.343 1.00 96.94 263 TRP A CA 1
ATOM 2004 C C . TRP A 1 263 ? -10.058 1.610 1.441 1.00 96.94 263 TRP A C 1
ATOM 2006 O O . TRP A 1 263 ? -9.804 2.288 0.445 1.00 96.94 263 TRP A O 1
ATOM 2016 N N . ARG A 1 264 ? -9.925 2.095 2.675 1.00 95.31 264 ARG A N 1
ATOM 2017 C CA . ARG A 1 264 ? -9.585 3.480 3.005 1.00 95.31 264 ARG A CA 1
ATOM 2018 C C . ARG A 1 264 ? -8.272 3.559 3.763 1.00 95.31 264 ARG A C 1
ATOM 2020 O O . ARG A 1 264 ? -8.056 2.797 4.701 1.00 95.31 264 ARG A O 1
ATOM 2027 N N . LEU A 1 265 ? -7.400 4.483 3.377 1.00 95.12 265 LEU A N 1
ATOM 2028 C CA . LEU A 1 265 ? -6.102 4.677 4.022 1.00 95.12 265 LEU A CA 1
ATOM 2029 C C . LEU A 1 265 ? -6.308 5.315 5.402 1.00 95.12 265 LEU A C 1
ATOM 2031 O O . LEU A 1 265 ? -6.833 6.421 5.497 1.00 95.12 265 LEU A O 1
ATOM 2035 N N . LEU A 1 266 ? -5.893 4.650 6.479 1.00 93.31 266 LEU A N 1
ATOM 2036 C CA . LEU A 1 266 ? -5.924 5.221 7.828 1.00 93.31 266 LEU A CA 1
ATOM 2037 C C . LEU A 1 266 ? -4.680 6.072 8.086 1.00 93.31 266 LEU A C 1
ATOM 2039 O O . LEU A 1 266 ? -4.795 7.222 8.507 1.00 93.31 266 LEU A O 1
ATOM 2043 N N . THR A 1 267 ? -3.495 5.518 7.836 1.00 90.00 267 THR A N 1
ATOM 2044 C CA . THR A 1 267 ? -2.223 6.213 8.059 1.00 90.00 267 THR A CA 1
ATOM 2045 C C . THR A 1 267 ? -1.085 5.571 7.264 1.00 90.00 267 THR A C 1
ATOM 2047 O O . THR A 1 267 ? -1.148 4.391 6.908 1.00 90.00 267 THR A O 1
ATOM 2050 N N . ILE A 1 268 ? -0.040 6.357 7.014 1.00 88.25 268 ILE A N 1
ATOM 2051 C CA . ILE A 1 268 ? 1.262 5.900 6.528 1.00 88.25 268 ILE A CA 1
ATOM 2052 C C . ILE A 1 268 ? 2.144 5.781 7.778 1.00 88.25 268 ILE A C 1
ATOM 2054 O O . ILE A 1 268 ? 2.464 6.796 8.392 1.00 88.25 268 ILE A O 1
ATOM 2058 N N . THR A 1 269 ? 2.469 4.564 8.223 1.00 83.44 269 THR A N 1
ATOM 2059 C CA . THR A 1 269 ? 3.147 4.358 9.521 1.00 83.44 269 THR A CA 1
ATOM 2060 C C . THR A 1 269 ? 4.639 4.638 9.449 1.00 83.44 269 THR A C 1
ATOM 2062 O O . THR A 1 269 ? 5.228 5.094 10.428 1.00 83.44 269 THR A O 1
ATOM 2065 N N . ARG A 1 270 ? 5.256 4.345 8.300 1.00 82.69 270 ARG A N 1
ATOM 2066 C CA . ARG A 1 270 ? 6.689 4.510 8.034 1.00 82.69 270 ARG A CA 1
ATOM 2067 C C . ARG A 1 270 ? 6.900 4.791 6.552 1.00 82.69 270 ARG A C 1
ATOM 2069 O O . ARG A 1 270 ? 6.185 4.238 5.717 1.00 82.69 270 ARG A O 1
ATOM 2076 N N . THR A 1 271 ? 7.922 5.574 6.242 1.00 81.00 271 THR A N 1
ATOM 2077 C CA . THR A 1 271 ? 8.485 5.751 4.899 1.00 81.00 271 THR A CA 1
ATOM 2078 C C . THR A 1 271 ? 9.990 5.497 4.960 1.00 81.00 271 THR A C 1
ATOM 2080 O O . THR A 1 271 ? 10.608 5.646 6.015 1.00 81.00 271 THR A O 1
ATOM 2083 N N . TRP A 1 272 ? 10.580 5.073 3.848 1.00 79.75 272 TRP A N 1
ATOM 2084 C CA . TRP A 1 272 ? 12.026 4.888 3.695 1.00 79.75 272 TRP A CA 1
ATOM 2085 C C . TRP A 1 272 ? 12.437 5.211 2.259 1.00 79.75 272 TRP A C 1
ATOM 2087 O O . TRP A 1 272 ? 11.616 5.100 1.350 1.00 79.75 272 TRP A O 1
ATOM 2097 N N . GLY A 1 273 ? 13.697 5.594 2.058 1.00 64.56 273 GLY A N 1
ATOM 2098 C CA . GLY A 1 273 ? 14.277 6.008 0.777 1.00 64.56 273 GLY A CA 1
ATOM 2099 C C . GLY A 1 273 ? 15.646 6.618 1.002 1.00 64.56 273 GLY A C 1
ATOM 2100 O O . GLY A 1 273 ? 15.732 7.439 1.938 1.00 64.56 273 GLY A O 1
#

Secondary structure (DSSP, 8-state):
----------------------------SHHHHHHHHHHHHHHHHHHHHHHHHSEEEEE-TT-TTS-SEEEEE-S-S-HHHHHHHHHHHHHHHHHHHHHHTTS-S-SHHHHHHHHHHHHHHTTS--PEEP--TTPPP-BB----TT-EEE-TTT-SEEESS--SEEEEEE---SSPPPP-BTTBEEEEEEHHHHHHHHHHHHHHHTTT-TT-EEE-EEEEEEEEETTEEEEEEEEEEEESS--SS-SEEEEEEEEEEE-SS-EEEEEEEEEE-

pLDDT: mean 79.81, std 19.01, range [30.81, 98.38]

Radius of gyration: 29.56 Å; chains: 1; bounding box: 84×103×75 Å